Protein AF-S3HHY4-F1 (afdb_monomer)

Radius of gyration: 42.7 Å; Cα contacts (8 Å, |Δi|>4): 134; chains: 1; bounding box: 72×45×124 Å

Mean predicted aligned error: 8.14 Å

Structure (mmCIF, N/CA/C/O backbone):
data_AF-S3HHY4-F1
#
_entry.id   AF-S3HHY4-F1
#
loop_
_atom_site.group_PDB
_atom_site.id
_atom_site.type_symbol
_atom_site.label_atom_id
_atom_site.label_alt_id
_atom_site.label_comp_id
_atom_site.label_asym_id
_atom_site.label_entity_id
_atom_site.label_seq_id
_atom_site.pdbx_PDB_ins_code
_atom_site.Cartn_x
_atom_site.Cartn_y
_atom_site.Cartn_z
_atom_site.occupancy
_atom_site.B_iso_or_equiv
_atom_site.auth_seq_id
_atom_site.auth_comp_id
_atom_site.auth_asym_id
_atom_site.auth_atom_id
_atom_site.pdbx_PDB_model_num
ATOM 1 N N . MET A 1 1 ? -16.065 -21.621 34.519 1.00 50.91 1 MET A N 1
ATOM 2 C CA . MET A 1 1 ? -15.226 -20.403 34.478 1.00 50.91 1 MET A CA 1
ATOM 3 C C . MET A 1 1 ? -16.173 -19.255 34.179 1.00 50.91 1 MET A C 1
ATOM 5 O O . MET A 1 1 ? -16.963 -19.416 33.259 1.00 50.91 1 MET A O 1
ATOM 9 N N . GLY A 1 2 ? -16.207 -18.196 34.991 1.00 69.38 2 GLY A N 1
ATOM 10 C CA . GLY A 1 2 ? -17.157 -17.100 34.763 1.00 69.38 2 GLY A CA 1
ATOM 11 C C . GLY A 1 2 ? -16.796 -16.298 33.509 1.00 69.38 2 GLY A C 1
ATOM 12 O O . GLY A 1 2 ? -15.622 -16.236 33.150 1.00 69.38 2 GLY A O 1
ATOM 13 N N . ILE A 1 3 ? -17.777 -15.653 32.873 1.00 69.00 3 ILE A N 1
ATOM 14 C CA . ILE A 1 3 ? -17.578 -14.746 31.721 1.00 69.00 3 ILE A CA 1
ATOM 15 C C . ILE A 1 3 ? -16.474 -13.708 32.012 1.00 69.00 3 ILE A C 1
ATOM 17 O O . ILE A 1 3 ? -15.578 -13.484 31.202 1.00 69.00 3 ILE A O 1
ATOM 21 N N . LEU A 1 4 ? -16.438 -13.171 33.237 1.00 72.31 4 LEU A N 1
ATOM 22 C CA . LEU A 1 4 ? -15.399 -12.236 33.686 1.00 72.31 4 LEU A CA 1
ATOM 23 C C . LEU A 1 4 ? -13.980 -12.834 33.732 1.00 72.31 4 LEU A C 1
ATOM 25 O O . LEU A 1 4 ? -13.007 -12.091 33.598 1.00 72.31 4 LEU A O 1
ATOM 29 N N . ASP A 1 5 ? -13.827 -14.149 33.906 1.00 77.88 5 ASP A N 1
ATOM 30 C CA . ASP A 1 5 ? -12.511 -14.799 33.879 1.00 77.88 5 ASP A CA 1
ATOM 31 C C . ASP A 1 5 ? -12.000 -14.989 32.448 1.00 77.88 5 ASP A C 1
ATOM 33 O O . ASP A 1 5 ? -10.805 -14.814 32.205 1.00 77.88 5 ASP A O 1
ATOM 37 N N . GLN A 1 6 ? -12.890 -15.273 31.490 1.00 73.00 6 GLN A N 1
ATOM 38 C CA . GLN A 1 6 ? -12.542 -15.304 30.064 1.00 73.00 6 GLN A CA 1
ATOM 39 C C . GLN A 1 6 ? -12.118 -13.917 29.570 1.00 73.00 6 GLN A C 1
ATOM 41 O O . GLN A 1 6 ? -11.063 -13.781 28.953 1.00 73.00 6 GLN A O 1
ATOM 46 N N . ILE A 1 7 ? -12.861 -12.877 29.949 1.00 77.12 7 ILE A N 1
ATOM 47 C CA . ILE A 1 7 ? -12.535 -11.484 29.621 1.00 77.12 7 ILE A CA 1
ATOM 48 C C . ILE A 1 7 ? -11.186 -11.067 30.223 1.00 77.12 7 ILE A C 1
ATOM 50 O O . ILE A 1 7 ? -10.331 -10.511 29.53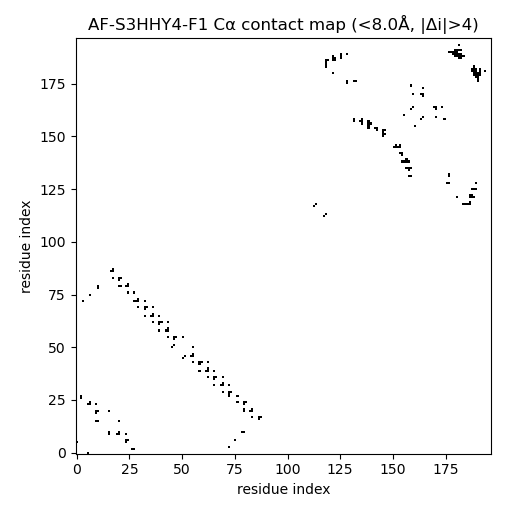5 1.00 77.12 7 ILE A O 1
ATOM 54 N N . ARG A 1 8 ? -10.931 -11.389 31.500 1.00 81.06 8 ARG A N 1
ATOM 55 C CA . ARG A 1 8 ? -9.619 -11.136 32.123 1.00 81.06 8 ARG A CA 1
ATOM 56 C C . ARG A 1 8 ? -8.490 -11.877 31.424 1.00 81.06 8 ARG A C 1
ATOM 58 O O . ARG A 1 8 ? -7.390 -11.338 31.336 1.00 81.06 8 ARG A O 1
ATOM 65 N N . LYS A 1 9 ? -8.729 -13.111 30.976 1.00 81.88 9 LYS A N 1
ATOM 66 C CA . LYS A 1 9 ? -7.731 -13.897 30.248 1.00 81.88 9 LYS A CA 1
ATOM 67 C C . LYS A 1 9 ? -7.385 -13.229 28.915 1.00 81.88 9 LYS A C 1
ATOM 69 O O . LYS A 1 9 ? -6.201 -13.072 28.634 1.00 81.88 9 LYS A O 1
ATOM 74 N N . ALA A 1 10 ? -8.390 -12.781 28.161 1.00 78.31 10 ALA A N 1
ATOM 75 C CA . ALA A 1 10 ? -8.193 -12.055 26.907 1.00 78.31 10 ALA A CA 1
ATOM 76 C C . ALA A 1 10 ? -7.407 -10.749 27.124 1.00 78.31 10 ALA A C 1
ATOM 78 O O . ALA A 1 10 ? -6.413 -10.509 26.448 1.00 78.31 10 ALA A O 1
ATOM 79 N N . LEU A 1 11 ? -7.768 -9.962 28.143 1.00 82.50 11 LEU A N 1
ATOM 80 C CA . LEU A 1 11 ? -7.085 -8.703 28.473 1.00 82.50 11 LEU A CA 1
ATOM 81 C C . LEU A 1 11 ? -5.636 -8.878 28.958 1.00 82.50 11 LEU A C 1
ATOM 83 O O . LEU A 1 11 ? -4.798 -8.001 28.753 1.00 82.50 11 LEU A O 1
ATOM 87 N N . ARG A 1 12 ? -5.328 -9.993 29.628 1.00 86.44 12 ARG A N 1
ATOM 88 C CA . ARG A 1 12 ? -3.979 -10.278 30.147 1.00 86.44 12 ARG A CA 1
ATOM 89 C C . ARG A 1 12 ? -3.049 -10.892 29.108 1.00 86.44 12 ARG A C 1
ATOM 91 O O . ARG A 1 12 ? -1.838 -10.849 29.307 1.00 86.44 12 ARG A O 1
ATOM 98 N N . SER A 1 13 ? -3.587 -11.472 28.040 1.00 86.88 13 SER A N 1
ATOM 99 C CA . SER A 1 13 ? -2.773 -12.064 26.983 1.00 86.88 13 SER A CA 1
ATOM 100 C C . SER A 1 13 ? -2.189 -10.971 26.091 1.00 86.88 13 SER A C 1
ATOM 102 O O . SER A 1 13 ? -2.921 -10.222 25.443 1.00 86.88 13 SER A O 1
ATOM 104 N N . ALA A 1 14 ? -0.859 -10.872 26.054 1.00 80.44 14 ALA A N 1
ATOM 105 C CA . ALA A 1 14 ? -0.155 -10.001 25.112 1.00 80.44 14 ALA A CA 1
ATOM 106 C C . ALA A 1 14 ? -0.427 -10.412 23.655 1.00 80.44 14 ALA A C 1
ATOM 108 O O . ALA A 1 14 ? -0.584 -9.545 22.803 1.00 80.44 14 ALA A O 1
ATOM 109 N N . ASP A 1 15 ? -0.599 -11.715 23.423 1.00 84.62 15 ASP A N 1
ATOM 110 C CA . ASP A 1 15 ? -0.727 -12.322 22.095 1.00 84.62 15 ASP A CA 1
ATOM 111 C C . ASP A 1 15 ? -2.184 -12.625 21.704 1.00 84.62 15 ASP A C 1
ATOM 113 O O . ASP A 1 15 ? -2.436 -13.469 20.846 1.00 84.62 15 ASP A O 1
ATOM 117 N N . ALA A 1 16 ? -3.172 -12.006 22.365 1.00 88.25 16 ALA A N 1
ATOM 118 C CA . ALA A 1 16 ? -4.570 -12.186 21.968 1.00 88.25 16 ALA A CA 1
ATOM 119 C C . ALA A 1 16 ? -4.784 -11.679 20.535 1.00 88.25 16 ALA A C 1
ATOM 121 O O . ALA A 1 16 ? -4.472 -10.527 20.222 1.00 88.25 16 ALA A O 1
ATOM 122 N N . SER A 1 17 ? -5.349 -12.525 19.674 1.00 90.00 17 SER A N 1
ATOM 123 C CA . SER A 1 17 ? -5.697 -12.116 18.318 1.00 90.00 17 SER A CA 1
ATOM 124 C C . SER A 1 17 ? -6.892 -11.157 18.329 1.00 90.00 17 SER A C 1
ATOM 126 O O . SER A 1 17 ? -7.693 -11.134 19.265 1.00 90.00 17 SER A O 1
ATOM 128 N N . ILE A 1 18 ? -7.073 -10.392 17.245 1.00 92.38 18 ILE A N 1
ATOM 129 C CA . ILE A 1 18 ? -8.274 -9.553 17.064 1.00 92.38 18 ILE A CA 1
ATOM 130 C C . ILE A 1 18 ? -9.554 -10.397 17.167 1.00 92.38 18 ILE A C 1
ATOM 132 O O . ILE A 1 18 ? -10.563 -9.908 17.670 1.00 92.38 18 ILE A O 1
ATOM 136 N N . SER A 1 19 ? -9.517 -11.654 16.710 1.00 91.81 19 SER A N 1
ATOM 137 C CA . SER A 1 19 ? -10.654 -12.573 16.817 1.00 91.81 19 SER A CA 1
ATOM 138 C C . SER A 1 19 ? -10.974 -12.892 18.276 1.00 91.81 19 SER A C 1
ATOM 140 O O . SER A 1 19 ? -12.125 -12.757 18.678 1.00 91.81 19 SER A O 1
ATOM 142 N N . ASP A 1 20 ? -9.959 -13.226 19.079 1.00 91.00 20 ASP A N 1
ATOM 143 C CA . ASP A 1 20 ? -10.135 -13.545 20.503 1.00 91.00 20 ASP A CA 1
ATOM 144 C C . ASP A 1 20 ? -10.687 -12.344 21.286 1.00 91.00 20 ASP A C 1
ATOM 146 O O . ASP A 1 20 ? -11.542 -12.487 22.159 1.00 91.00 20 ASP A O 1
ATOM 150 N N . LEU A 1 21 ? -10.206 -11.136 20.967 1.00 93.50 21 LEU A N 1
ATOM 151 C CA . LEU A 1 21 ? -10.662 -9.902 21.610 1.00 93.50 21 LEU A CA 1
ATOM 152 C C . LEU A 1 21 ? -12.115 -9.566 21.249 1.00 93.50 21 LEU A C 1
ATOM 154 O O . LEU A 1 21 ? -12.855 -9.094 22.110 1.00 93.50 21 LEU A O 1
ATOM 158 N N . ARG A 1 22 ? -12.531 -9.819 20.001 1.00 93.50 22 ARG A N 1
ATOM 159 C CA . ARG A 1 22 ? -13.923 -9.637 19.557 1.00 93.50 22 ARG A CA 1
ATOM 160 C C . ARG A 1 22 ? -14.858 -10.652 20.197 1.00 93.50 22 ARG A C 1
ATOM 162 O O . ARG A 1 22 ? -15.895 -10.259 20.706 1.00 93.50 22 ARG A O 1
ATOM 169 N N . GLU A 1 23 ? -14.457 -11.918 20.261 1.00 92.19 23 GLU A N 1
ATOM 170 C CA . GLU A 1 23 ? -15.243 -12.950 20.942 1.00 92.19 23 GLU A CA 1
ATOM 171 C C . GLU A 1 23 ? -15.437 -12.613 22.431 1.00 92.19 23 GLU A C 1
ATOM 173 O O . GLU A 1 23 ? -16.543 -12.710 22.960 1.00 92.19 23 GLU A O 1
ATOM 178 N N . ALA A 1 24 ? -14.384 -12.135 23.105 1.00 92.38 24 ALA A N 1
ATOM 179 C CA . ALA A 1 24 ? -14.478 -11.684 24.492 1.00 92.38 24 ALA A CA 1
ATOM 180 C C . ALA A 1 24 ? -15.380 -10.447 24.666 1.00 92.38 24 ALA A C 1
ATOM 182 O O . ALA A 1 24 ? -16.030 -10.316 25.703 1.00 92.38 24 ALA A O 1
ATOM 183 N N . LEU A 1 25 ? -15.408 -9.546 23.680 1.00 94.25 25 LEU A N 1
ATOM 184 C CA . LEU A 1 25 ? -16.267 -8.361 23.668 1.00 94.25 25 LEU A CA 1
ATOM 185 C C . LEU A 1 25 ? -17.739 -8.747 23.477 1.00 94.25 25 LEU A C 1
ATOM 187 O O . LEU A 1 25 ? -18.589 -8.280 24.232 1.00 94.25 25 LEU A O 1
ATOM 191 N N . ASP A 1 26 ? -18.017 -9.635 22.523 1.00 93.94 26 ASP A N 1
ATOM 192 C CA . ASP A 1 26 ? -19.361 -10.132 22.211 1.00 93.94 26 ASP A CA 1
ATOM 193 C C . ASP A 1 26 ? -19.959 -10.944 23.374 1.00 93.94 26 ASP A C 1
ATOM 195 O O . ASP A 1 26 ? -21.175 -10.992 23.546 1.00 93.94 26 ASP A O 1
ATOM 199 N N . ALA A 1 27 ? -19.114 -11.537 24.224 1.00 93.31 27 ALA A N 1
ATOM 200 C CA . ALA A 1 27 ? -19.539 -12.225 25.441 1.00 93.31 27 ALA A CA 1
ATOM 201 C C . ALA A 1 27 ? -20.013 -11.282 26.572 1.00 93.31 27 ALA A C 1
ATOM 203 O O . ALA A 1 27 ? -20.569 -11.759 27.567 1.00 93.31 27 ALA A O 1
ATOM 204 N N . ILE A 1 28 ? -19.788 -9.962 26.473 1.00 94.00 28 ILE A N 1
ATOM 205 C CA . ILE A 1 28 ? -20.239 -8.983 27.474 1.00 94.00 28 ILE A CA 1
ATOM 206 C C . ILE A 1 28 ? -21.675 -8.548 27.169 1.00 94.00 28 ILE A C 1
ATOM 208 O O . ILE A 1 28 ? -21.915 -7.596 26.425 1.00 94.00 28 ILE A O 1
ATOM 212 N N . ASP A 1 29 ? -22.634 -9.183 27.837 1.00 95.81 29 ASP A N 1
ATOM 213 C CA . ASP A 1 29 ? -24.036 -8.768 27.799 1.00 95.81 29 ASP A CA 1
ATOM 214 C C . ASP A 1 29 ? -24.321 -7.683 28.856 1.00 95.81 29 ASP A C 1
ATOM 216 O O . ASP A 1 29 ? -24.670 -7.957 30.009 1.00 95.81 29 ASP A O 1
ATOM 220 N N . LEU A 1 30 ? -24.129 -6.418 28.468 1.00 95.25 30 LEU A N 1
ATOM 221 C CA . LEU A 1 30 ? -24.411 -5.275 29.343 1.00 95.25 30 LEU A CA 1
ATOM 222 C C . LEU A 1 30 ? -25.905 -5.120 29.656 1.00 95.25 30 LEU A C 1
ATOM 224 O O . LEU A 1 30 ? -26.238 -4.598 30.722 1.00 95.25 30 LEU A O 1
ATOM 228 N N . GLU A 1 31 ? -26.794 -5.566 28.766 1.00 97.12 31 GLU A N 1
ATOM 229 C CA . GLU A 1 31 ? -28.240 -5.474 28.977 1.00 97.12 31 GLU A CA 1
ATOM 230 C C . GLU A 1 31 ? -28.685 -6.467 30.050 1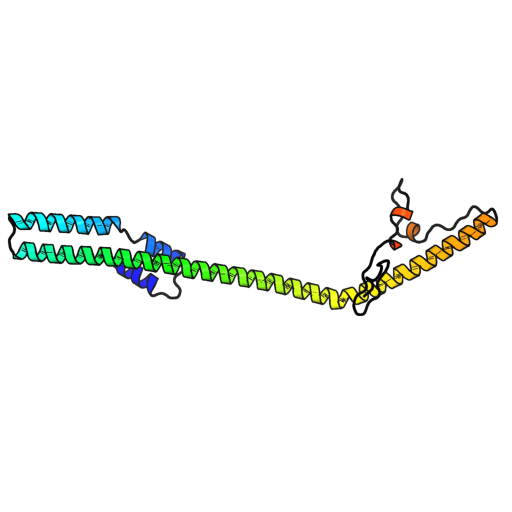.00 97.12 31 GLU A C 1
ATOM 232 O O . GLU A 1 31 ? -29.398 -6.085 30.979 1.00 97.12 31 GLU A O 1
ATOM 237 N N . ALA A 1 32 ? -28.194 -7.708 30.003 1.00 95.62 32 ALA A N 1
ATOM 238 C CA . ALA A 1 32 ? -28.444 -8.696 31.048 1.00 95.62 32 ALA A CA 1
ATOM 239 C C . ALA A 1 32 ? -27.875 -8.260 32.408 1.00 95.62 32 ALA A C 1
ATOM 241 O O . ALA A 1 32 ? -28.545 -8.417 33.433 1.00 95.62 32 ALA A O 1
ATOM 242 N N . LEU A 1 33 ? -26.673 -7.667 32.432 1.00 95.19 33 LEU A N 1
ATOM 243 C CA . LEU A 1 33 ? -26.075 -7.126 33.660 1.00 95.19 33 LEU A CA 1
ATOM 244 C C . LEU A 1 33 ? -26.902 -5.968 34.238 1.00 95.19 33 LEU A C 1
ATOM 246 O O . LEU A 1 33 ? -27.114 -5.907 35.449 1.00 95.19 33 LEU A O 1
ATOM 250 N N . GLN A 1 34 ? -27.411 -5.068 33.392 1.00 98.06 34 GLN A N 1
ATOM 251 C CA . GLN A 1 34 ? -28.300 -3.994 33.836 1.00 98.06 34 GLN A CA 1
ATOM 252 C C . GLN A 1 34 ? -29.654 -4.541 34.317 1.00 98.06 34 GLN A C 1
ATOM 254 O O . GLN A 1 34 ? -30.148 -4.114 35.359 1.00 98.06 34 GLN A O 1
ATOM 259 N N . ALA A 1 35 ? -30.215 -5.543 33.638 1.00 97.75 35 ALA A N 1
ATOM 260 C CA . ALA A 1 35 ? -31.455 -6.192 34.055 1.00 97.75 35 ALA A CA 1
ATOM 261 C C . ALA A 1 35 ? -31.328 -6.888 35.425 1.00 97.75 35 ALA A C 1
ATOM 263 O O . ALA A 1 35 ? -32.291 -6.906 36.199 1.00 97.75 35 ALA A O 1
ATOM 264 N N . GLU A 1 36 ? -30.152 -7.435 35.758 1.00 97.44 36 GLU A N 1
ATOM 265 C CA . GLU A 1 36 ? -29.862 -7.971 37.095 1.00 97.44 36 GLU A CA 1
ATOM 266 C C . GLU A 1 36 ? -29.838 -6.865 38.157 1.00 97.44 36 GLU A C 1
ATOM 268 O O . GLU A 1 36 ? -30.440 -7.025 39.220 1.00 97.44 36 GLU A O 1
ATOM 273 N N . VAL A 1 37 ? -29.221 -5.715 37.859 1.00 98.19 37 VAL A N 1
ATOM 274 C CA . VAL A 1 37 ? -29.265 -4.542 38.749 1.00 98.19 37 VAL A CA 1
ATOM 275 C C . VAL A 1 37 ? -30.715 -4.120 38.999 1.00 98.19 37 VAL A C 1
ATOM 277 O O . VAL A 1 37 ? -31.119 -3.987 40.154 1.00 98.19 37 VAL A O 1
ATOM 280 N N . ASP A 1 38 ? -31.528 -3.991 37.949 1.00 98.31 38 ASP A N 1
ATOM 281 C CA . ASP A 1 38 ? -32.931 -3.573 38.058 1.00 98.31 38 ASP A CA 1
ATOM 282 C C . ASP A 1 38 ? -33.787 -4.594 38.832 1.00 98.31 38 ASP A C 1
ATOM 284 O O . ASP A 1 38 ? -34.707 -4.245 39.581 1.00 98.31 38 ASP A O 1
ATOM 288 N N . ARG A 1 39 ? -33.505 -5.892 38.672 1.00 98.06 39 ARG A N 1
ATOM 289 C CA . ARG A 1 39 ? -34.125 -6.964 39.465 1.00 98.06 39 ARG A CA 1
ATOM 290 C C . ARG A 1 39 ? -3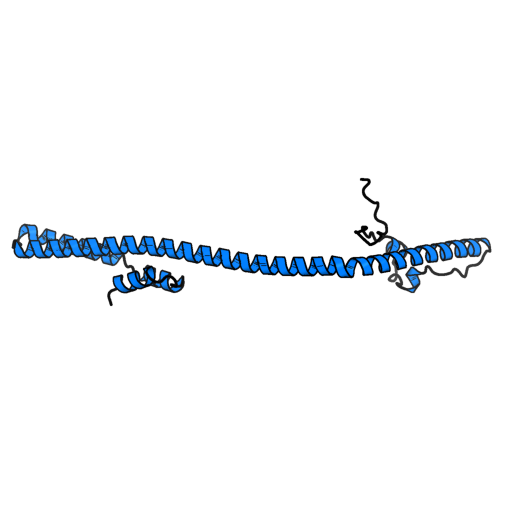3.742 -6.849 40.940 1.00 98.06 39 ARG A C 1
ATOM 292 O O . ARG A 1 39 ? -34.641 -6.833 41.781 1.00 98.06 39 ARG A O 1
ATOM 299 N N . ALA A 1 40 ? -32.455 -6.724 41.259 1.00 97.69 40 ALA A N 1
ATOM 300 C CA . ALA A 1 40 ? -31.980 -6.595 42.635 1.00 97.69 40 ALA A CA 1
ATOM 301 C C . ALA A 1 40 ? -32.539 -5.333 43.321 1.00 97.69 40 ALA A C 1
ATOM 303 O O . ALA A 1 40 ? -32.951 -5.387 44.482 1.00 97.69 40 ALA A O 1
ATOM 304 N N . GLN A 1 41 ? -32.645 -4.219 42.589 1.00 98.12 41 GLN A N 1
ATOM 305 C CA . GLN A 1 41 ? -33.279 -2.988 43.071 1.00 98.12 41 GLN A CA 1
ATOM 306 C C . GLN A 1 41 ? -34.757 -3.191 43.420 1.00 98.12 41 GLN A C 1
ATOM 308 O O . GLN A 1 41 ? -35.192 -2.759 44.488 1.00 98.12 41 GLN A O 1
ATOM 313 N N . ARG A 1 42 ? -35.528 -3.875 42.563 1.00 97.75 42 ARG A N 1
ATOM 314 C CA . ARG A 1 42 ? -36.946 -4.178 42.829 1.00 97.75 42 ARG A CA 1
ATOM 315 C C . ARG A 1 42 ? -37.129 -5.074 44.052 1.00 97.75 42 ARG A C 1
ATOM 317 O O . ARG A 1 42 ? -38.007 -4.804 44.866 1.00 97.75 42 ARG A O 1
ATOM 324 N N . VAL A 1 43 ? -36.285 -6.097 44.210 1.00 96.88 43 VAL A N 1
ATOM 325 C CA . VAL A 1 43 ? -36.309 -6.980 45.391 1.00 96.88 43 VAL A CA 1
ATOM 326 C C . VAL A 1 43 ? -36.046 -6.183 46.669 1.00 96.88 43 VAL A C 1
ATOM 328 O O . VAL A 1 43 ? -36.814 -6.287 47.624 1.00 96.88 43 VAL A O 1
ATOM 331 N N . ARG A 1 44 ? -35.010 -5.333 46.671 1.00 97.44 44 ARG A N 1
ATOM 332 C CA . ARG A 1 44 ? -34.713 -4.439 47.799 1.00 97.44 44 ARG A CA 1
ATOM 333 C C . ARG A 1 44 ? -35.896 -3.519 48.114 1.00 97.44 44 ARG A C 1
ATOM 335 O O . ARG A 1 44 ? -36.262 -3.388 49.276 1.00 97.44 44 ARG A O 1
ATOM 342 N N . ALA A 1 45 ? -36.505 -2.908 47.096 1.00 96.56 45 ALA A N 1
ATOM 343 C CA . ALA A 1 45 ? -37.636 -1.999 47.273 1.00 96.56 45 ALA A CA 1
ATOM 344 C C . ALA A 1 45 ? -38.859 -2.687 47.905 1.00 96.56 45 ALA A C 1
ATOM 346 O O . ALA A 1 45 ? -39.495 -2.100 48.775 1.00 96.56 45 ALA A O 1
ATOM 347 N N . GLY A 1 46 ? -39.158 -3.933 47.522 1.00 95.88 46 GLY A N 1
ATOM 348 C CA . GLY A 1 46 ? -40.245 -4.705 48.133 1.00 95.88 46 GLY A CA 1
ATOM 349 C C . GLY A 1 46 ? -39.998 -5.036 49.609 1.00 95.88 46 GLY A C 1
ATOM 350 O O . GLY A 1 46 ? -40.916 -4.968 50.420 1.00 95.88 46 GLY A O 1
ATOM 351 N N . LEU A 1 47 ? -38.749 -5.336 49.982 1.00 96.94 47 LEU A N 1
ATOM 352 C CA . LEU A 1 47 ? -38.380 -5.677 51.362 1.00 96.94 47 LEU A CA 1
ATOM 353 C C . LEU A 1 47 ? -38.358 -4.476 52.319 1.00 96.94 47 LEU A C 1
ATOM 355 O O . LEU A 1 47 ? -38.396 -4.685 53.526 1.00 96.94 47 LEU A O 1
ATOM 359 N N . LEU A 1 48 ? -38.334 -3.239 51.813 1.00 95.38 48 LEU A N 1
ATOM 360 C CA . LEU A 1 48 ? -38.419 -2.038 52.656 1.00 95.38 48 LEU A CA 1
ATOM 361 C C . LEU A 1 48 ? -39.784 -1.867 53.335 1.00 95.38 48 LEU A C 1
ATOM 363 O O . LEU A 1 48 ? -39.865 -1.159 54.334 1.00 95.38 48 LEU A O 1
ATOM 367 N N . LEU A 1 49 ? -40.844 -2.461 52.781 1.00 93.00 49 LEU A N 1
ATOM 368 C CA . LEU A 1 49 ? -42.203 -2.310 53.302 1.00 93.00 49 LEU A CA 1
ATOM 369 C C . LEU A 1 49 ? -42.536 -3.393 54.334 1.00 93.00 49 LEU A C 1
ATOM 371 O O . LEU A 1 49 ? -42.987 -3.066 55.425 1.00 93.00 49 LEU A O 1
ATOM 375 N N . ASP A 1 50 ? -42.253 -4.659 54.005 1.00 90.56 50 ASP A N 1
ATOM 376 C CA . ASP A 1 50 ? -42.730 -5.819 54.778 1.00 90.56 50 ASP A CA 1
ATOM 377 C C . ASP A 1 50 ? -41.616 -6.831 55.134 1.00 90.56 50 ASP A C 1
ATOM 379 O O . ASP A 1 50 ? -41.886 -7.937 55.609 1.00 90.56 50 ASP A O 1
ATOM 383 N N . GLY A 1 51 ? -40.348 -6.500 54.866 1.00 91.94 51 GLY A N 1
ATOM 384 C CA . GLY A 1 51 ? -39.205 -7.392 55.074 1.00 91.94 51 GLY A CA 1
ATOM 385 C C . GLY A 1 51 ? -38.600 -7.325 56.480 1.00 91.94 51 GLY A C 1
ATOM 386 O O . GLY A 1 51 ? -38.765 -6.359 57.218 1.00 91.94 51 GLY A O 1
ATOM 387 N N . THR A 1 52 ? -37.834 -8.357 56.847 1.00 97.50 52 THR A N 1
ATOM 388 C CA . THR A 1 52 ? -36.972 -8.319 58.040 1.00 97.50 52 THR A CA 1
ATOM 389 C C . THR A 1 52 ? -35.657 -7.603 57.728 1.00 97.50 52 THR A C 1
ATOM 391 O O . THR A 1 52 ? -35.184 -7.660 56.591 1.00 97.50 52 THR A O 1
ATOM 394 N N . GLU A 1 53 ? -35.009 -7.001 58.732 1.00 96.56 53 GLU A N 1
ATOM 395 C CA . GLU A 1 53 ? -33.687 -6.363 58.557 1.00 96.56 53 GLU A CA 1
ATOM 396 C C . GLU A 1 53 ? -32.671 -7.323 57.917 1.00 96.56 53 GLU A C 1
ATOM 398 O O . GLU A 1 53 ? -32.023 -6.991 56.929 1.00 96.56 53 GLU A O 1
ATOM 403 N N . ALA A 1 54 ? -32.634 -8.579 58.374 1.00 96.81 54 ALA A N 1
ATOM 404 C CA . ALA A 1 54 ? -31.748 -9.598 57.814 1.00 96.81 54 ALA A CA 1
ATOM 405 C C . ALA A 1 54 ? -32.030 -9.930 56.332 1.00 96.81 54 ALA A C 1
ATOM 407 O O . ALA A 1 54 ? -31.129 -10.367 55.610 1.00 96.81 54 ALA A O 1
ATOM 408 N N . ALA A 1 55 ? -33.275 -9.785 55.866 1.00 97.00 55 ALA A N 1
ATOM 409 C CA . ALA A 1 55 ? -33.614 -9.955 54.455 1.00 97.00 55 ALA A CA 1
ATOM 410 C C . ALA A 1 55 ? -33.192 -8.730 53.633 1.00 97.00 55 ALA A C 1
ATOM 412 O O . ALA A 1 55 ? -32.682 -8.893 52.521 1.00 97.00 55 ALA A O 1
ATOM 413 N N . LEU A 1 56 ? -33.359 -7.529 54.192 1.00 96.56 56 LEU A N 1
ATOM 414 C CA . LEU A 1 56 ? -32.927 -6.283 53.567 1.00 96.56 56 LEU A CA 1
ATOM 415 C C . LEU A 1 56 ? -31.405 -6.266 53.362 1.00 96.56 56 LEU A C 1
ATOM 417 O O . LEU A 1 56 ? -30.962 -6.049 52.236 1.00 96.56 56 LEU A O 1
ATOM 421 N N . ASP A 1 57 ? -30.618 -6.627 54.379 1.00 97.56 57 ASP A N 1
ATOM 422 C CA . ASP A 1 57 ? -29.151 -6.698 54.291 1.00 97.56 57 ASP A CA 1
ATOM 423 C C . ASP A 1 57 ? -28.677 -7.621 53.157 1.00 97.56 57 ASP A C 1
ATOM 425 O O . ASP A 1 57 ? -27.766 -7.298 52.388 1.00 97.56 57 ASP A O 1
ATOM 429 N N . LYS A 1 58 ? -29.326 -8.783 53.005 1.00 97.38 58 LYS A N 1
ATOM 430 C CA . LYS A 1 58 ? -29.025 -9.722 51.913 1.00 97.38 58 LYS A CA 1
ATOM 431 C C . LYS A 1 58 ? -29.341 -9.124 50.542 1.00 97.38 58 LYS A C 1
ATOM 433 O O . LYS A 1 58 ? -28.567 -9.324 49.605 1.00 97.38 58 LYS A O 1
ATOM 438 N N . ALA A 1 59 ? -30.452 -8.400 50.412 1.00 96.94 59 ALA A N 1
ATOM 439 C CA . ALA A 1 59 ? -30.826 -7.742 49.163 1.00 96.94 59 ALA A CA 1
ATOM 440 C C . ALA A 1 59 ? -29.870 -6.590 48.810 1.00 96.94 59 ALA A C 1
ATOM 442 O O . ALA A 1 59 ? -29.519 -6.421 47.642 1.00 96.94 59 ALA A O 1
ATOM 443 N N . GLU A 1 60 ? -29.389 -5.835 49.799 1.00 97.81 60 GLU A N 1
ATOM 444 C CA . GLU A 1 60 ? -28.388 -4.782 49.593 1.00 97.81 60 GLU A CA 1
ATOM 445 C C . GLU A 1 60 ? -27.026 -5.343 49.176 1.00 97.81 60 GLU A C 1
ATOM 447 O O . GLU A 1 60 ? -26.381 -4.809 48.264 1.00 97.81 60 GLU A O 1
ATOM 452 N N . ALA A 1 61 ? -26.611 -6.465 49.771 1.00 97.94 61 ALA A N 1
ATOM 453 C CA . ALA A 1 61 ? -25.412 -7.179 49.349 1.00 97.94 61 ALA A CA 1
ATOM 454 C C . ALA A 1 61 ? -25.529 -7.669 47.894 1.00 97.94 61 ALA A C 1
ATOM 456 O O . ALA A 1 61 ? -24.608 -7.459 47.101 1.00 97.94 61 ALA A O 1
ATOM 457 N N . ALA A 1 62 ? -26.670 -8.258 47.520 1.00 96.75 62 ALA A N 1
ATOM 458 C CA . ALA A 1 62 ? -26.929 -8.707 46.152 1.00 96.75 62 ALA A CA 1
ATOM 459 C C . ALA A 1 62 ? -26.917 -7.544 45.145 1.00 96.75 62 ALA A C 1
ATOM 461 O O . ALA A 1 62 ? -26.247 -7.631 44.116 1.00 96.75 62 ALA A O 1
ATOM 462 N N . LEU A 1 63 ? -27.573 -6.422 45.465 1.00 97.31 63 LEU A N 1
ATOM 463 C CA . LEU A 1 63 ? -27.554 -5.216 44.634 1.00 97.31 63 LEU A CA 1
ATOM 464 C C . LEU A 1 63 ? -26.131 -4.675 44.443 1.00 97.31 63 LEU A C 1
ATOM 466 O O . LEU A 1 63 ? -25.733 -4.336 43.330 1.00 97.31 63 LEU A O 1
ATOM 470 N N . THR A 1 64 ? -25.344 -4.630 45.518 1.00 97.62 64 THR A N 1
ATOM 471 C CA . THR A 1 64 ? -23.946 -4.182 45.460 1.00 97.62 64 THR A CA 1
ATOM 472 C C . THR A 1 64 ? -23.107 -5.073 44.542 1.00 97.62 64 THR A C 1
ATOM 474 O O . THR A 1 64 ? -22.256 -4.572 43.805 1.00 97.62 64 THR A O 1
ATOM 477 N N . ILE A 1 65 ? -23.331 -6.390 44.567 1.00 95.81 65 ILE A N 1
ATOM 478 C CA . ILE A 1 65 ? -22.659 -7.335 43.666 1.00 95.81 65 ILE A CA 1
ATOM 479 C C . ILE A 1 65 ? -23.072 -7.072 42.214 1.00 95.81 65 ILE A C 1
ATOM 481 O O . ILE A 1 65 ? -22.187 -6.877 41.383 1.00 95.81 65 ILE A O 1
ATOM 485 N N . ALA A 1 66 ? -24.374 -6.974 41.926 1.00 95.50 66 ALA A N 1
ATOM 486 C CA . ALA A 1 66 ? -24.884 -6.729 40.575 1.00 95.50 66 ALA A CA 1
ATOM 487 C C . ALA A 1 66 ? -24.339 -5.418 39.975 1.00 95.50 66 ALA A C 1
ATOM 489 O O . ALA A 1 66 ? -23.871 -5.397 38.837 1.00 95.50 66 ALA A O 1
ATOM 490 N N . ILE A 1 67 ? -24.306 -4.335 40.765 1.00 96.50 67 ILE A N 1
ATOM 491 C CA . ILE A 1 67 ? -23.717 -3.048 40.356 1.00 96.50 67 ILE A CA 1
ATOM 492 C C . ILE A 1 67 ? -22.238 -3.220 39.999 1.00 96.50 67 ILE A C 1
ATOM 494 O O . ILE A 1 67 ? -21.804 -2.792 38.932 1.00 96.50 67 ILE A O 1
ATOM 498 N N . ARG A 1 68 ? -21.461 -3.891 40.860 1.00 95.81 68 ARG A N 1
ATOM 499 C CA . ARG A 1 68 ? -20.031 -4.131 40.612 1.00 95.81 68 ARG A CA 1
ATOM 500 C C . ARG A 1 68 ? -19.795 -4.984 39.371 1.00 95.81 68 ARG A C 1
ATOM 502 O O . ARG A 1 68 ? -18.798 -4.774 38.687 1.00 95.81 68 ARG A O 1
ATOM 509 N N . GLU A 1 69 ? -20.645 -5.967 39.098 1.00 93.81 69 GLU A N 1
ATOM 510 C CA . GLU A 1 69 ? -20.530 -6.810 37.904 1.00 93.81 69 GLU A CA 1
ATOM 511 C C . GLU A 1 69 ? -20.840 -6.034 36.627 1.00 93.81 69 GLU A C 1
ATOM 513 O O . GLU A 1 69 ? -20.043 -6.097 35.690 1.00 93.81 69 GLU A O 1
ATOM 518 N N . ARG A 1 70 ? -21.904 -5.222 36.620 1.00 95.38 70 ARG A N 1
ATOM 519 C CA . ARG A 1 70 ? -22.189 -4.286 35.526 1.00 95.38 70 ARG A CA 1
ATOM 520 C C . ARG A 1 70 ? -21.021 -3.329 35.293 1.00 95.38 70 ARG A C 1
ATOM 522 O O . ARG A 1 70 ? -20.556 -3.202 34.165 1.00 95.38 70 ARG A O 1
ATOM 529 N N . ASP A 1 71 ? -20.510 -2.694 36.346 1.00 96.00 71 ASP A N 1
ATOM 530 C CA . ASP A 1 71 ? -19.417 -1.720 36.231 1.00 96.00 71 ASP A CA 1
ATOM 531 C C . ASP A 1 71 ? -18.130 -2.376 35.709 1.00 96.00 71 ASP A C 1
ATOM 533 O O . ASP A 1 71 ? -17.427 -1.807 34.874 1.00 96.00 71 ASP A O 1
ATOM 537 N N . ARG A 1 72 ? -17.842 -3.615 36.136 1.00 93.56 72 ARG A N 1
ATOM 538 C CA . ARG A 1 72 ? -16.749 -4.424 35.573 1.00 93.56 72 ARG A CA 1
ATOM 539 C C . ARG A 1 72 ? -16.977 -4.747 34.099 1.00 93.56 72 ARG A C 1
ATOM 541 O O . ARG A 1 72 ? -16.016 -4.691 33.342 1.00 93.56 72 ARG A O 1
ATOM 548 N N . GLY A 1 73 ? -18.206 -5.075 33.701 1.00 93.19 73 GLY A N 1
ATOM 549 C CA . GLY A 1 73 ? -18.572 -5.307 32.303 1.00 93.19 73 GLY A CA 1
ATOM 550 C C . GLY A 1 73 ? -18.332 -4.069 31.438 1.00 93.19 73 GLY A C 1
ATOM 551 O O . GLY A 1 73 ? -17.680 -4.166 30.402 1.00 93.19 73 GLY A O 1
ATOM 552 N N . ILE A 1 74 ? -18.768 -2.893 31.902 1.00 95.25 74 ILE A N 1
ATOM 553 C CA . ILE A 1 74 ? -18.546 -1.607 31.219 1.00 95.25 74 ILE A CA 1
ATOM 554 C C . ILE A 1 74 ? -17.048 -1.323 31.071 1.00 95.25 74 ILE A C 1
ATOM 556 O O . ILE A 1 74 ? -16.578 -1.030 29.972 1.00 95.25 74 ILE A O 1
ATOM 560 N N . ALA A 1 75 ? -16.288 -1.440 32.163 1.00 93.75 75 ALA A N 1
ATOM 561 C CA . ALA A 1 75 ? -14.848 -1.202 32.141 1.00 93.75 75 ALA A CA 1
ATOM 562 C C . ALA A 1 75 ? -14.119 -2.179 31.206 1.00 93.75 75 ALA A C 1
ATOM 564 O O . ALA A 1 75 ? -13.221 -1.782 30.466 1.00 93.75 75 ALA A O 1
ATOM 565 N N . ALA A 1 76 ? -14.520 -3.451 31.211 1.00 92.31 76 ALA A N 1
ATOM 566 C CA . ALA A 1 76 ? -13.915 -4.452 30.351 1.00 92.31 76 ALA A CA 1
ATOM 567 C C . ALA A 1 76 ? -14.241 -4.241 28.869 1.00 92.31 76 ALA A C 1
ATOM 569 O O . ALA A 1 76 ? -13.352 -4.405 28.038 1.00 92.31 76 ALA A O 1
ATOM 570 N N . LYS A 1 77 ? -15.473 -3.832 28.543 1.00 95.00 77 LYS A N 1
ATOM 571 C CA . LYS A 1 77 ? -15.869 -3.459 27.182 1.00 95.00 77 LYS A CA 1
ATOM 572 C C . LYS A 1 77 ? -14.977 -2.343 26.635 1.00 95.00 77 LYS A C 1
ATOM 574 O O . LYS A 1 77 ? -14.389 -2.507 25.572 1.00 95.00 77 LYS A O 1
ATOM 579 N N . ALA A 1 78 ? -14.827 -1.256 27.393 1.00 95.56 78 ALA A N 1
ATOM 580 C CA . ALA A 1 78 ? -14.009 -0.117 26.981 1.00 95.56 78 ALA A CA 1
ATOM 581 C C . ALA A 1 78 ? -12.536 -0.507 26.744 1.00 95.56 78 ALA A C 1
ATOM 583 O O . ALA A 1 78 ? -11.926 -0.082 25.764 1.00 95.56 78 ALA A O 1
ATOM 584 N N . GLU A 1 79 ? -11.966 -1.346 27.614 1.00 94.38 79 GLU A N 1
ATOM 585 C CA . GLU A 1 79 ? -10.580 -1.801 27.459 1.00 94.38 79 GLU A CA 1
ATOM 586 C C . GLU A 1 79 ? -10.407 -2.760 26.267 1.00 94.38 79 GLU A C 1
ATOM 588 O O . GLU A 1 79 ? -9.421 -2.658 25.536 1.00 94.38 79 GLU A O 1
ATOM 593 N N . LEU A 1 80 ? -11.363 -3.666 26.026 1.00 94.31 80 LEU A N 1
ATOM 594 C CA . LEU A 1 80 ? -11.336 -4.557 24.861 1.00 94.31 80 LEU A CA 1
ATOM 595 C C . LEU A 1 80 ? -11.436 -3.773 23.548 1.00 94.31 80 LEU A C 1
ATOM 597 O O . LEU A 1 80 ? -10.655 -4.030 22.634 1.00 94.31 80 LEU A O 1
ATOM 601 N N . GLU A 1 81 ? -12.336 -2.791 23.457 1.00 95.81 81 GLU A N 1
ATOM 602 C CA . GLU A 1 81 ? -12.468 -1.919 22.280 1.00 95.81 81 GLU A CA 1
ATOM 603 C C . GLU A 1 81 ? -11.168 -1.161 21.990 1.00 95.81 81 GLU A C 1
ATOM 605 O O . GLU A 1 81 ? -10.690 -1.147 20.851 1.00 95.81 81 GLU A O 1
ATOM 610 N N . LYS A 1 82 ? -10.547 -0.592 23.031 1.00 95.06 82 LYS A N 1
ATOM 611 C CA . LYS A 1 82 ? -9.244 0.069 22.924 1.00 95.06 82 LYS A CA 1
ATOM 612 C C . LYS A 1 82 ? -8.174 -0.890 22.394 1.00 95.06 82 LYS A C 1
ATOM 614 O O . LYS A 1 82 ? -7.461 -0.555 21.450 1.00 95.06 82 LYS A O 1
ATOM 619 N N . ARG A 1 83 ? -8.086 -2.096 22.955 1.00 93.69 83 ARG A N 1
ATOM 620 C CA . ARG A 1 83 ? -7.075 -3.082 22.559 1.00 93.69 83 ARG A CA 1
ATOM 621 C C . ARG A 1 83 ? -7.284 -3.609 21.141 1.00 93.69 83 ARG A C 1
ATOM 623 O O . ARG A 1 83 ? -6.314 -3.804 20.416 1.00 93.69 83 ARG A O 1
ATOM 630 N N . ILE A 1 84 ? -8.534 -3.786 20.711 1.00 95.00 84 ILE A N 1
ATOM 631 C CA . ILE A 1 84 ? -8.862 -4.125 19.319 1.00 95.00 84 ILE A CA 1
ATOM 632 C C . ILE A 1 84 ? -8.332 -3.044 18.372 1.00 95.00 84 ILE A C 1
ATOM 634 O O . ILE A 1 84 ? -7.735 -3.380 17.349 1.00 95.00 84 ILE A O 1
ATOM 638 N N . ALA A 1 85 ? -8.518 -1.763 18.707 1.00 94.50 85 ALA A N 1
ATOM 639 C CA . ALA A 1 85 ? -8.016 -0.660 17.893 1.00 94.50 85 ALA A CA 1
ATOM 640 C C . ALA A 1 85 ? -6.479 -0.652 17.814 1.00 94.50 85 ALA A C 1
ATOM 642 O O . ALA A 1 85 ? -5.928 -0.509 16.723 1.00 94.50 85 ALA A O 1
ATOM 643 N N . GLU A 1 86 ? -5.790 -0.874 18.937 1.00 93.62 86 GLU A N 1
ATOM 644 C CA . GLU A 1 86 ? -4.322 -0.949 18.994 1.00 93.62 86 GLU A CA 1
ATOM 645 C C . GLU A 1 86 ? -3.767 -2.097 18.135 1.00 93.62 86 GLU A C 1
ATOM 647 O O . GLU A 1 86 ? -2.874 -1.880 17.314 1.00 93.62 86 GLU A O 1
ATOM 652 N N . VAL A 1 87 ? -4.323 -3.308 18.264 1.00 92.69 87 VAL A N 1
ATOM 653 C CA . VAL A 1 87 ? -3.874 -4.474 17.482 1.00 92.69 87 VAL A CA 1
ATOM 654 C C . VAL A 1 87 ? -4.184 -4.289 15.993 1.00 92.69 87 VAL A C 1
ATOM 656 O O . VAL A 1 87 ? -3.349 -4.605 15.146 1.00 92.69 87 VAL A O 1
ATOM 659 N N . ALA A 1 88 ? -5.349 -3.729 15.648 1.00 92.75 88 ALA A N 1
ATOM 660 C CA . ALA A 1 88 ? -5.701 -3.437 14.259 1.00 92.75 88 ALA A CA 1
ATOM 661 C C . ALA A 1 88 ? -4.760 -2.398 13.630 1.00 92.75 88 ALA A C 1
ATOM 663 O O . ALA A 1 88 ? -4.327 -2.567 12.488 1.00 92.75 88 ALA A O 1
ATOM 664 N N . GLN A 1 89 ? -4.409 -1.348 14.375 1.00 95.00 89 GLN A N 1
ATOM 665 C CA . GLN A 1 89 ? -3.457 -0.341 13.918 1.00 95.00 89 GLN A CA 1
ATOM 666 C C . GLN A 1 89 ? -2.059 -0.940 13.725 1.00 95.00 89 GLN A C 1
ATOM 668 O O . GLN A 1 89 ? -1.435 -0.690 12.694 1.00 95.00 89 GLN A O 1
ATOM 673 N N . ALA A 1 90 ? -1.579 -1.746 14.675 1.00 92.62 90 ALA A N 1
ATOM 674 C CA . ALA A 1 90 ? -0.282 -2.408 14.573 1.00 92.62 90 ALA A CA 1
ATOM 675 C C . ALA A 1 90 ? -0.207 -3.317 13.335 1.00 92.62 90 ALA A C 1
ATOM 677 O O . ALA A 1 90 ? 0.736 -3.204 12.552 1.00 92.62 90 ALA A O 1
ATOM 678 N N . ALA A 1 91 ? -1.242 -4.130 13.097 1.00 91.56 91 ALA A N 1
ATOM 679 C CA . ALA A 1 91 ? -1.327 -4.994 11.921 1.00 91.56 91 ALA A CA 1
ATOM 680 C C . ALA A 1 91 ? -1.334 -4.197 10.602 1.00 91.56 91 ALA A C 1
ATOM 682 O O . ALA A 1 91 ? -0.675 -4.584 9.636 1.00 91.56 91 ALA A O 1
ATOM 683 N N . ALA A 1 92 ? -2.034 -3.058 10.552 1.00 93.62 92 ALA A N 1
ATOM 684 C CA . ALA A 1 92 ? -2.041 -2.189 9.375 1.00 93.62 92 ALA A CA 1
ATOM 685 C C . ALA A 1 92 ? -0.662 -1.557 9.109 1.00 93.62 92 ALA A C 1
ATOM 687 O O . ALA A 1 92 ? -0.213 -1.507 7.963 1.00 93.62 92 ALA A O 1
ATOM 688 N N . VAL A 1 93 ? 0.030 -1.103 10.160 1.00 95.31 93 VAL A N 1
ATOM 689 C CA . VAL A 1 93 ? 1.388 -0.545 10.056 1.00 95.31 93 VAL A CA 1
ATOM 690 C C . VAL A 1 93 ? 2.386 -1.606 9.593 1.00 95.31 93 VAL A C 1
ATOM 692 O O . VAL A 1 93 ? 3.221 -1.325 8.730 1.00 95.31 93 VAL A O 1
ATOM 695 N N . GLU A 1 94 ? 2.296 -2.823 10.125 1.00 95.31 94 GLU A N 1
ATOM 696 C CA . GLU A 1 94 ? 3.146 -3.942 9.719 1.00 95.31 94 GLU A CA 1
ATOM 697 C C . GLU A 1 94 ? 2.922 -4.308 8.245 1.00 95.31 94 GLU A C 1
ATOM 699 O O . GLU A 1 94 ? 3.888 -4.407 7.485 1.00 95.31 94 GLU A O 1
ATOM 704 N N . ALA A 1 95 ? 1.661 -4.406 7.807 1.00 95.31 95 ALA A N 1
ATOM 705 C CA . ALA A 1 95 ? 1.317 -4.683 6.413 1.00 95.31 95 ALA A CA 1
ATOM 706 C C . ALA A 1 95 ? 1.862 -3.612 5.451 1.00 95.31 95 ALA A C 1
ATOM 708 O O . ALA A 1 95 ? 2.508 -3.949 4.456 1.00 95.31 95 ALA A O 1
ATOM 709 N N . LEU A 1 96 ? 1.678 -2.326 5.774 1.00 95.62 96 LEU A N 1
ATOM 710 C CA . LEU A 1 96 ? 2.217 -1.217 4.977 1.00 95.62 96 LEU A CA 1
ATOM 711 C C . LEU A 1 96 ? 3.749 -1.215 4.950 1.00 95.62 96 LEU A C 1
ATOM 713 O O . LEU A 1 96 ? 4.356 -0.919 3.921 1.00 95.62 96 LEU A O 1
ATOM 717 N N . THR A 1 97 ? 4.390 -1.568 6.064 1.00 97.50 97 THR A N 1
ATOM 718 C CA . THR A 1 97 ? 5.852 -1.678 6.140 1.00 97.50 97 THR A CA 1
ATOM 719 C C . THR A 1 97 ? 6.360 -2.809 5.247 1.00 97.50 97 THR A C 1
ATOM 721 O O . THR A 1 97 ? 7.330 -2.621 4.510 1.00 97.50 97 THR A O 1
ATOM 724 N N . ALA A 1 98 ? 5.692 -3.964 5.257 1.00 96.94 98 ALA A N 1
ATOM 725 C CA . ALA A 1 98 ? 6.029 -5.093 4.396 1.00 96.94 98 ALA A CA 1
ATOM 726 C C . ALA A 1 98 ? 5.858 -4.751 2.905 1.00 96.94 98 ALA A C 1
ATOM 728 O O . ALA A 1 98 ? 6.749 -5.036 2.100 1.00 96.94 98 ALA A O 1
ATOM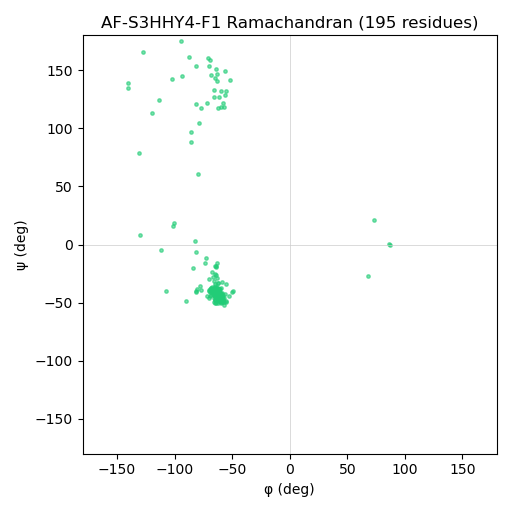 729 N N . GLU A 1 99 ? 4.756 -4.091 2.539 1.00 97.00 99 GLU A N 1
ATOM 730 C CA . GLU A 1 99 ? 4.512 -3.630 1.170 1.00 97.00 99 GLU A CA 1
ATOM 731 C C . GLU A 1 99 ? 5.571 -2.619 0.718 1.00 97.00 99 GLU A C 1
ATOM 733 O O . GLU A 1 99 ? 6.181 -2.795 -0.341 1.00 97.00 99 GLU A O 1
ATOM 738 N N . ARG A 1 100 ? 5.866 -1.613 1.552 1.00 97.75 100 ARG A N 1
ATOM 739 C CA . ARG A 1 100 ? 6.925 -0.636 1.280 1.00 97.75 100 ARG A CA 1
ATOM 740 C C . ARG A 1 100 ? 8.263 -1.329 1.038 1.00 97.75 100 ARG A C 1
ATOM 742 O O . ARG A 1 100 ? 8.914 -1.039 0.038 1.00 97.75 100 ARG A O 1
ATOM 749 N N . ASN A 1 101 ? 8.668 -2.245 1.917 1.00 97.75 101 ASN A N 1
ATOM 750 C CA . ASN A 1 101 ? 9.952 -2.938 1.801 1.00 97.75 101 ASN A CA 1
ATOM 751 C C . ASN A 1 101 ? 10.047 -3.754 0.504 1.00 97.75 101 ASN A C 1
ATOM 753 O O . ASN A 1 101 ? 11.098 -3.775 -0.136 1.00 97.75 101 ASN A O 1
ATOM 757 N N . 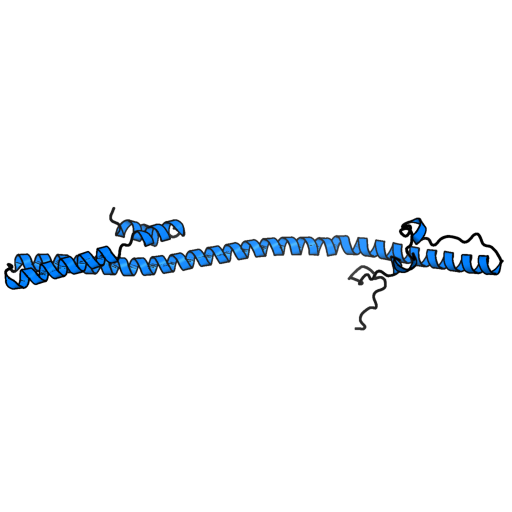LYS A 1 102 ? 8.945 -4.386 0.079 1.00 97.31 102 LYS A N 1
ATOM 758 C CA . LYS A 1 102 ? 8.873 -5.095 -1.204 1.00 97.31 102 LYS A CA 1
ATOM 759 C C . LYS A 1 102 ? 9.074 -4.143 -2.386 1.00 97.31 102 LYS A C 1
ATOM 761 O O . LYS A 1 102 ? 9.883 -4.431 -3.266 1.00 97.31 102 LYS A O 1
ATOM 766 N N . VAL A 1 103 ? 8.360 -3.015 -2.403 1.00 97.88 103 VAL A N 1
ATOM 767 C CA . VAL A 1 103 ? 8.462 -2.011 -3.476 1.00 97.88 103 VAL A CA 1
ATOM 768 C C . VAL A 1 103 ? 9.855 -1.381 -3.515 1.00 97.88 103 VAL A C 1
ATOM 770 O O . VAL A 1 103 ? 10.430 -1.224 -4.588 1.00 97.88 103 VAL A O 1
ATOM 773 N N . GLU A 1 104 ? 10.431 -1.065 -2.357 1.00 98.12 104 GLU A N 1
ATOM 774 C CA . GLU A 1 104 ? 11.780 -0.507 -2.246 1.00 98.12 104 GLU A CA 1
ATOM 775 C C . GLU A 1 104 ? 12.848 -1.506 -2.721 1.00 98.12 104 GLU A C 1
ATOM 777 O O . GLU A 1 104 ? 13.800 -1.121 -3.402 1.00 98.12 104 GLU A O 1
ATOM 782 N N . GLY A 1 105 ? 12.665 -2.801 -2.445 1.00 98.06 105 GLY A N 1
ATOM 783 C CA . GLY A 1 105 ? 13.508 -3.871 -2.981 1.00 98.06 105 GLY A CA 1
ATOM 784 C C . GLY A 1 105 ? 13.508 -3.918 -4.512 1.00 98.06 105 GLY A C 1
ATOM 785 O O . GLY A 1 105 ? 14.577 -3.903 -5.123 1.00 98.06 105 GLY A O 1
ATOM 786 N N . GLU A 1 106 ? 12.324 -3.905 -5.130 1.00 98.19 106 GLU A N 1
ATOM 787 C CA . GLU A 1 106 ? 12.177 -3.898 -6.593 1.00 98.19 106 GLU A CA 1
ATOM 788 C C . GLU A 1 106 ? 12.761 -2.622 -7.216 1.00 98.19 106 GLU A C 1
ATOM 790 O O . GLU A 1 106 ? 13.535 -2.681 -8.172 1.00 98.19 106 GLU A O 1
ATOM 795 N N . ALA A 1 107 ? 12.466 -1.457 -6.633 1.00 98.19 107 ALA A N 1
ATOM 796 C CA . ALA A 1 107 ? 13.001 -0.181 -7.097 1.00 98.19 107 ALA A CA 1
ATOM 797 C C . ALA A 1 107 ? 14.539 -0.164 -7.065 1.00 98.19 107 ALA A C 1
ATOM 799 O O . ALA A 1 107 ? 15.179 0.287 -8.017 1.00 98.19 107 ALA A O 1
ATOM 800 N N . ASN A 1 108 ? 15.145 -0.702 -6.003 1.00 98.44 108 ASN A N 1
ATOM 801 C CA . ASN A 1 108 ? 16.597 -0.826 -5.888 1.00 98.44 108 ASN A CA 1
ATOM 802 C C . ASN A 1 108 ? 17.181 -1.818 -6.902 1.00 98.44 108 ASN A C 1
ATOM 804 O O . ASN A 1 108 ? 18.254 -1.562 -7.457 1.00 98.44 108 ASN A O 1
ATOM 808 N N . ALA A 1 109 ? 16.491 -2.930 -7.172 1.00 97.69 109 ALA A N 1
ATOM 809 C CA . ALA A 1 109 ? 16.900 -3.889 -8.195 1.00 97.69 109 ALA A CA 1
ATOM 810 C C . ALA A 1 109 ? 16.913 -3.239 -9.587 1.00 97.69 109 ALA A C 1
ATOM 812 O O . ALA A 1 109 ? 17.947 -3.251 -10.259 1.00 97.69 109 ALA A O 1
ATOM 813 N N . VAL A 1 110 ? 15.826 -2.564 -9.968 1.00 97.81 110 VAL A N 1
ATOM 814 C CA . VAL A 1 110 ? 15.728 -1.835 -11.242 1.00 97.81 110 VAL A CA 1
ATOM 815 C C . VAL A 1 110 ? 16.781 -0.730 -11.328 1.00 97.81 110 VAL A C 1
ATOM 817 O O . VAL A 1 110 ? 17.472 -0.611 -12.337 1.00 97.81 110 VAL A O 1
ATOM 820 N N . ALA A 1 111 ? 16.977 0.054 -10.265 1.00 96.62 111 ALA A N 1
ATOM 821 C CA . ALA A 1 111 ? 18.002 1.095 -10.242 1.00 96.62 111 ALA A CA 1
ATOM 822 C C . ALA A 1 111 ? 19.417 0.528 -10.459 1.00 96.62 111 ALA A C 1
ATOM 824 O O . ALA A 1 111 ? 20.242 1.148 -11.136 1.00 96.62 111 ALA A O 1
ATOM 825 N N . ASN A 1 112 ? 19.708 -0.653 -9.908 1.00 95.62 112 ASN A N 1
ATOM 826 C CA . ASN A 1 112 ? 20.977 -1.340 -10.126 1.00 95.62 112 ASN A CA 1
ATOM 827 C C . ASN A 1 112 ? 21.120 -1.855 -11.560 1.00 95.62 112 ASN A C 1
ATOM 829 O O . ASN A 1 112 ? 22.199 -1.717 -12.139 1.00 95.62 112 ASN A O 1
ATOM 833 N N . ASP A 1 113 ? 20.055 -2.395 -12.144 1.00 94.44 113 ASP A N 1
ATOM 834 C CA . ASP A 1 113 ? 20.045 -2.837 -13.537 1.00 94.44 113 ASP A CA 1
ATOM 835 C C . ASP A 1 113 ? 20.266 -1.672 -14.500 1.00 94.44 113 ASP A C 1
ATOM 837 O O . ASP A 1 113 ? 21.086 -1.779 -15.415 1.00 94.44 113 ASP A O 1
ATOM 841 N N . LEU A 1 114 ? 19.635 -0.523 -14.245 1.00 93.19 114 LEU A N 1
ATOM 842 C CA . LEU A 1 114 ? 19.893 0.697 -15.003 1.00 93.19 114 LEU A CA 1
ATOM 843 C C . LEU A 1 114 ? 21.374 1.090 -14.901 1.00 93.19 114 LEU A C 1
ATOM 845 O O . LEU A 1 114 ? 22.036 1.269 -15.916 1.00 93.19 114 LEU A O 1
ATOM 849 N N . LYS A 1 115 ? 21.954 1.138 -13.698 1.00 90.88 115 LYS A N 1
ATOM 850 C CA . LYS A 1 115 ? 23.375 1.500 -13.530 1.00 90.88 115 LYS A CA 1
ATOM 851 C C . LYS A 1 115 ? 24.331 0.526 -14.224 1.00 90.88 115 LYS A C 1
ATOM 853 O O . LYS A 1 115 ? 25.313 0.960 -14.817 1.00 90.88 115 LYS A O 1
ATOM 858 N N . LYS A 1 116 ? 24.071 -0.780 -14.130 1.00 91.62 116 LYS A N 1
ATOM 859 C CA . LYS A 1 116 ? 24.980 -1.823 -14.631 1.00 91.62 116 LYS A CA 1
ATOM 860 C C . LYS A 1 116 ? 24.844 -2.065 -16.129 1.00 91.62 116 LYS A C 1
ATOM 862 O O . LYS A 1 116 ? 25.846 -2.305 -16.793 1.00 91.62 116 LYS A O 1
ATOM 867 N N . ARG A 1 117 ? 23.615 -2.059 -16.649 1.00 94.69 117 ARG A N 1
ATOM 868 C CA . ARG A 1 117 ? 23.312 -2.519 -18.012 1.00 94.69 117 ARG A CA 1
ATOM 869 C C . ARG A 1 117 ? 22.996 -1.371 -18.953 1.00 94.69 117 ARG A C 1
ATOM 871 O O . ARG A 1 117 ? 23.464 -1.399 -20.088 1.00 94.69 117 ARG A O 1
ATOM 878 N N . LEU A 1 118 ? 22.249 -0.359 -18.498 1.00 93.62 118 LEU A N 1
ATOM 879 C CA . LEU A 1 118 ? 21.811 0.727 -19.381 1.00 93.62 118 LEU A CA 1
ATOM 880 C C . LEU A 1 118 ? 23.000 1.479 -19.970 1.00 93.62 118 LEU A C 1
ATOM 882 O O . LEU A 1 118 ? 22.980 1.769 -21.152 1.00 93.62 118 LEU A O 1
ATOM 886 N N . VAL A 1 119 ? 24.046 1.750 -19.186 1.00 92.44 119 VAL A N 1
ATOM 887 C CA . VAL A 1 119 ? 25.226 2.503 -19.655 1.00 92.44 119 VAL A CA 1
ATOM 888 C C . VAL A 1 119 ? 25.899 1.805 -20.845 1.00 92.44 119 VAL A C 1
ATOM 890 O O . VAL A 1 119 ? 26.182 2.442 -21.863 1.00 92.44 119 VAL A O 1
ATOM 893 N N . GLY A 1 120 ? 26.112 0.489 -20.741 1.00 92.88 120 GLY A N 1
ATOM 894 C CA . GLY A 1 120 ? 26.703 -0.311 -21.816 1.00 92.88 120 GLY A CA 1
ATOM 895 C C . GLY A 1 120 ? 25.803 -0.369 -23.049 1.00 92.88 120 GLY A C 1
ATOM 896 O O . GLY A 1 120 ? 26.249 -0.043 -24.147 1.00 92.88 120 GLY A O 1
ATOM 897 N N . LEU A 1 121 ? 24.519 -0.686 -22.849 1.00 96.25 121 LEU A N 1
ATOM 898 C CA . LEU A 1 121 ? 23.528 -0.753 -23.928 1.00 96.25 121 LEU A CA 1
ATOM 899 C C . LEU A 1 121 ? 23.347 0.596 -24.629 1.00 96.25 121 LEU A C 1
ATOM 901 O O . LEU A 1 121 ? 23.279 0.659 -25.849 1.00 96.25 121 LEU A O 1
ATOM 905 N N . GLN A 1 122 ? 23.305 1.692 -23.878 1.00 95.75 122 GLN A N 1
ATOM 906 C CA . GLN A 1 122 ? 23.172 3.038 -24.421 1.00 95.75 122 GLN A CA 1
ATOM 907 C C . GLN A 1 122 ? 24.389 3.414 -25.261 1.00 95.75 122 GLN A C 1
ATOM 909 O O . GLN A 1 122 ? 24.229 3.939 -26.358 1.00 95.75 122 GLN A O 1
ATOM 914 N N . THR A 1 123 ? 25.597 3.114 -24.783 1.00 95.00 123 THR A N 1
ATOM 915 C CA . THR A 1 123 ? 26.823 3.354 -25.556 1.00 95.00 123 THR A CA 1
ATOM 916 C C . THR A 1 123 ? 26.803 2.579 -26.873 1.00 95.00 123 THR A C 1
ATOM 918 O O . THR A 1 123 ? 27.129 3.135 -27.920 1.00 95.00 123 THR A O 1
ATOM 921 N N . GLU A 1 124 ? 26.366 1.320 -26.836 1.00 97.19 124 GLU A N 1
ATOM 922 C CA . GLU A 1 124 ? 26.237 0.479 -28.025 1.00 97.19 124 GLU A CA 1
ATOM 923 C C . GLU A 1 124 ? 25.184 1.022 -29.003 1.00 97.19 124 GLU A C 1
ATOM 925 O O . GLU A 1 124 ? 25.477 1.200 -30.186 1.00 97.19 124 GLU A O 1
ATOM 930 N N . ILE A 1 125 ? 23.993 1.375 -28.508 1.00 96.56 125 ILE A N 1
ATOM 931 C CA . ILE A 1 125 ? 22.908 1.952 -29.311 1.00 96.56 125 ILE A CA 1
ATOM 932 C C . ILE A 1 125 ? 23.357 3.263 -29.960 1.00 96.56 125 ILE A C 1
ATOM 934 O O . ILE A 1 125 ? 23.198 3.425 -31.167 1.00 96.56 125 ILE A O 1
ATOM 938 N N . VAL A 1 126 ? 23.957 4.185 -29.200 1.00 95.94 126 VAL A N 1
ATOM 939 C CA . VAL A 1 126 ? 24.448 5.458 -29.751 1.00 95.94 126 VAL A CA 1
ATOM 940 C C . VAL A 1 126 ? 25.547 5.219 -30.789 1.00 95.94 126 VAL A C 1
ATOM 942 O O . VAL A 1 126 ? 25.556 5.879 -31.827 1.00 95.94 126 VAL A O 1
ATOM 945 N N . GLY A 1 127 ? 26.431 4.244 -30.564 1.00 95.75 127 GLY A N 1
ATOM 946 C CA . GLY A 1 127 ? 27.434 3.842 -31.550 1.00 95.75 127 GLY A CA 1
ATOM 947 C C . GLY A 1 127 ? 26.817 3.319 -32.854 1.00 95.75 127 GLY A C 1
ATOM 948 O O . GLY A 1 127 ? 27.269 3.684 -33.940 1.00 95.75 127 GLY A O 1
ATOM 949 N N . ILE A 1 128 ? 25.759 2.506 -32.767 1.00 96.69 128 ILE A N 1
ATOM 950 C CA . ILE A 1 128 ? 25.017 2.012 -33.938 1.00 96.69 128 ILE A CA 1
ATOM 951 C C . ILE A 1 128 ? 24.317 3.165 -34.664 1.00 96.69 128 ILE A C 1
ATOM 953 O O . ILE A 1 128 ? 24.433 3.256 -35.885 1.00 96.69 128 ILE A O 1
ATOM 957 N N . LEU A 1 129 ? 23.640 4.061 -33.938 1.00 95.94 129 LEU A N 1
ATOM 958 C CA . LEU A 1 129 ? 22.947 5.212 -34.526 1.00 95.94 129 LEU A CA 1
ATOM 959 C C . LEU A 1 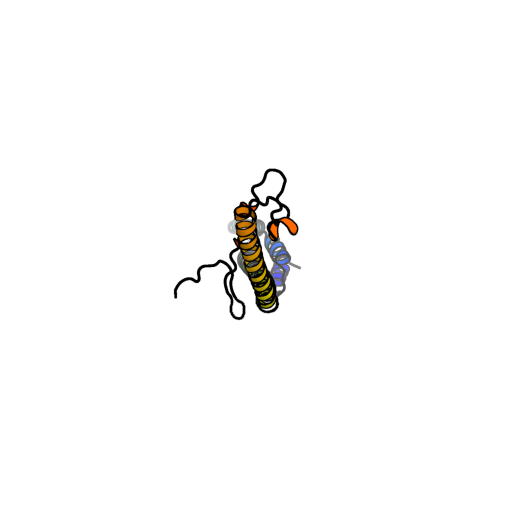129 ? 23.920 6.161 -35.237 1.00 95.94 129 LEU A C 1
ATOM 961 O O . LEU A 1 129 ? 23.631 6.606 -36.345 1.00 95.94 129 LEU A O 1
ATOM 965 N N . GLY A 1 130 ? 25.105 6.398 -34.664 1.00 95.06 130 GLY A N 1
ATOM 966 C CA . GLY A 1 130 ? 26.166 7.168 -35.318 1.00 95.06 130 GLY A CA 1
ATOM 967 C C . GLY A 1 130 ? 26.617 6.537 -36.637 1.00 95.06 130 GLY A C 1
ATOM 968 O O . GLY A 1 130 ? 26.636 7.203 -37.669 1.00 95.06 130 GLY A O 1
ATOM 969 N N . ARG A 1 131 ? 26.890 5.226 -36.637 1.00 97.38 131 ARG A N 1
ATOM 970 C CA . ARG A 1 131 ? 27.267 4.494 -37.860 1.00 97.38 131 ARG A CA 1
ATOM 971 C C . AR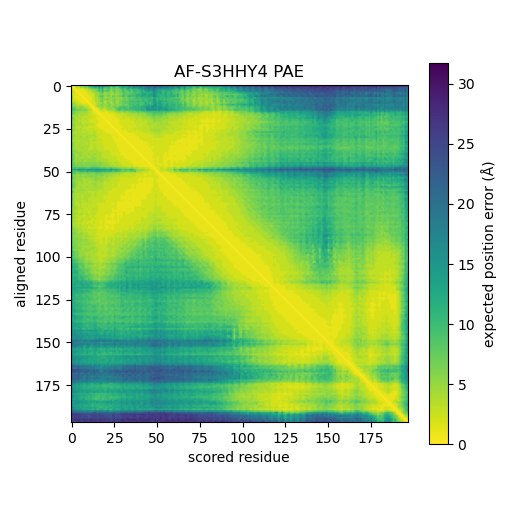G A 1 131 ? 26.159 4.486 -38.909 1.00 97.38 131 ARG A C 1
ATOM 973 O O . ARG A 1 131 ? 26.459 4.580 -40.096 1.00 97.38 131 ARG A O 1
ATOM 980 N N . LEU A 1 132 ? 24.903 4.345 -38.486 1.00 95.75 132 LEU A N 1
ATOM 981 C CA . LEU A 1 132 ? 23.751 4.413 -39.380 1.00 95.75 132 LEU A CA 1
ATOM 982 C C . LEU A 1 132 ? 23.656 5.798 -40.022 1.00 95.75 132 LEU A C 1
ATOM 984 O O . LEU A 1 132 ? 23.549 5.885 -41.237 1.00 95.75 132 LEU A O 1
ATOM 988 N N . HIS A 1 133 ? 23.760 6.866 -39.231 1.00 95.50 133 HIS A N 1
ATOM 989 C CA . HIS A 1 133 ? 23.725 8.242 -39.727 1.00 95.50 133 HIS A CA 1
ATOM 990 C C . HIS A 1 133 ? 24.811 8.523 -40.767 1.00 95.50 133 HIS A C 1
ATOM 992 O O . HIS A 1 133 ? 24.526 9.086 -41.823 1.00 95.50 133 HIS A O 1
ATOM 998 N N . ASP A 1 134 ? 26.044 8.091 -40.501 1.00 96.19 134 ASP A N 1
ATOM 999 C CA . ASP A 1 134 ? 27.151 8.257 -41.444 1.00 96.19 134 ASP A CA 1
ATOM 1000 C C . ASP A 1 134 ? 26.923 7.455 -42.734 1.00 96.19 134 ASP A C 1
ATOM 1002 O O . ASP A 1 134 ? 27.184 7.949 -43.834 1.00 96.19 134 ASP A O 1
ATOM 1006 N N . ALA A 1 135 ? 26.391 6.236 -42.617 1.00 97.06 135 ALA A N 1
ATOM 1007 C CA . ALA A 1 135 ? 26.077 5.399 -43.767 1.00 97.06 135 ALA A CA 1
ATOM 1008 C C . ALA A 1 135 ? 24.919 5.969 -44.605 1.00 97.06 135 ALA A C 1
ATOM 1010 O O . ALA A 1 135 ? 25.018 5.981 -45.830 1.00 97.06 135 ALA A O 1
ATOM 1011 N N . GLU A 1 136 ? 23.862 6.491 -43.977 1.00 95.38 136 GLU A N 1
ATOM 1012 C CA . GLU A 1 136 ? 22.752 7.148 -44.680 1.00 95.38 136 GLU A CA 1
ATOM 1013 C C . GLU A 1 136 ? 23.225 8.402 -45.418 1.00 95.38 136 GLU A C 1
ATOM 1015 O O . GLU A 1 136 ? 22.904 8.581 -46.590 1.00 95.38 136 GLU A O 1
ATOM 1020 N N . LYS A 1 137 ? 24.079 9.222 -44.793 1.00 96.31 137 LYS A N 1
ATOM 1021 C CA . LYS A 1 137 ? 24.710 10.364 -45.472 1.00 96.31 137 LYS A CA 1
ATOM 1022 C C . LYS A 1 137 ? 25.555 9.939 -46.666 1.00 96.31 137 LYS A C 1
ATOM 1024 O O . LYS A 1 137 ? 25.532 10.602 -47.700 1.00 96.31 137 LYS A O 1
ATOM 1029 N N . ALA A 1 138 ? 26.315 8.853 -46.541 1.00 97.44 138 ALA A N 1
ATOM 1030 C CA . ALA A 1 138 ? 27.108 8.338 -47.649 1.00 97.44 138 ALA A CA 1
ATOM 1031 C C . ALA A 1 138 ? 26.214 7.860 -48.808 1.00 97.44 138 ALA A C 1
ATOM 1033 O O . ALA A 1 138 ? 26.519 8.158 -49.963 1.00 97.44 138 ALA A O 1
ATOM 1034 N N . VAL A 1 139 ? 25.102 7.175 -48.501 1.00 96.50 139 VAL A N 1
ATOM 1035 C CA . VAL A 1 139 ? 24.079 6.753 -49.476 1.00 96.50 139 VAL A CA 1
ATOM 1036 C C . VAL A 1 139 ? 23.422 7.960 -50.151 1.00 96.50 139 VAL A C 1
ATOM 1038 O O . VAL A 1 139 ? 23.299 7.990 -51.373 1.00 96.50 139 VAL A O 1
ATOM 1041 N N . GLU A 1 140 ? 23.051 8.986 -49.389 1.00 95.62 140 GLU A N 1
ATOM 1042 C CA . GLU A 1 140 ? 22.486 10.229 -49.921 1.00 95.62 140 GLU A CA 1
ATOM 1043 C C . GLU A 1 140 ? 23.465 10.923 -50.882 1.00 95.62 140 GLU A C 1
ATOM 1045 O O . GLU A 1 140 ? 23.102 11.265 -52.008 1.00 95.62 140 GLU A O 1
ATOM 1050 N N . GLN A 1 141 ? 24.735 11.057 -50.485 1.00 97.50 141 GLN A N 1
ATOM 1051 C CA . GLN A 1 141 ? 25.774 11.685 -51.303 1.00 97.50 141 GLN A CA 1
ATOM 1052 C C . GLN A 1 141 ? 26.041 10.933 -52.611 1.00 97.50 141 GLN A C 1
ATOM 1054 O O . GLN A 1 141 ? 26.201 11.564 -53.658 1.00 97.50 141 GLN A O 1
ATOM 1059 N N . ILE A 1 142 ? 26.130 9.598 -52.575 1.00 98.19 142 ILE A N 1
ATOM 1060 C CA . ILE A 1 142 ? 26.354 8.814 -53.796 1.00 98.19 142 ILE A CA 1
ATOM 1061 C C . ILE A 1 142 ? 25.122 8.841 -54.701 1.00 98.19 142 ILE A C 1
ATOM 1063 O O . ILE A 1 142 ? 25.279 9.014 -55.906 1.00 98.19 142 ILE A O 1
ATOM 1067 N N . ASN A 1 143 ? 23.912 8.764 -54.140 1.00 97.50 143 ASN A N 1
ATOM 1068 C CA . ASN A 1 143 ? 22.679 8.878 -54.914 1.00 97.50 143 ASN A CA 1
ATOM 1069 C C . ASN A 1 143 ? 22.568 10.242 -55.596 1.00 97.50 143 ASN A C 1
ATOM 1071 O O . ASN A 1 143 ? 22.211 10.290 -56.768 1.00 97.50 143 ASN A O 1
ATOM 1075 N N . GLY A 1 144 ? 22.953 11.329 -54.920 1.00 97.19 144 GLY A N 1
ATOM 1076 C CA . GLY A 1 144 ? 23.040 12.655 -55.537 1.00 97.19 144 GLY A CA 1
ATOM 1077 C C . GLY A 1 144 ? 23.931 12.658 -56.784 1.00 97.19 144 GLY A C 1
ATOM 1078 O O . GLY A 1 144 ? 23.495 13.076 -57.854 1.00 97.19 144 GLY A O 1
ATOM 1079 N N . LYS A 1 145 ? 25.139 12.085 -56.688 1.00 97.81 145 LYS A N 1
ATOM 1080 C CA . LYS A 1 145 ? 26.071 11.964 -57.827 1.00 97.81 145 LYS A CA 1
ATOM 1081 C C . LYS A 1 145 ? 25.535 11.076 -58.955 1.00 97.81 145 LYS A C 1
ATOM 1083 O O . LYS A 1 145 ? 25.782 11.359 -60.124 1.00 97.81 145 LYS A O 1
ATOM 1088 N N . LEU A 1 146 ? 24.837 9.987 -58.625 1.00 97.12 146 LEU A N 1
ATOM 1089 C CA . LEU A 1 146 ? 24.222 9.098 -59.618 1.00 97.12 146 LEU A CA 1
ATOM 1090 C C . LEU A 1 146 ? 23.113 9.822 -60.391 1.00 97.12 146 LEU A C 1
ATOM 1092 O O . LEU A 1 146 ? 23.088 9.747 -61.619 1.00 97.12 146 LEU A O 1
ATOM 1096 N N . ILE A 1 147 ? 22.264 10.578 -59.689 1.00 97.69 147 ILE A N 1
ATOM 1097 C CA . ILE A 1 147 ? 21.207 11.398 -60.296 1.00 97.69 147 ILE A CA 1
ATOM 1098 C C . ILE A 1 147 ? 21.815 12.454 -61.228 1.00 97.69 147 ILE A C 1
ATOM 1100 O O . ILE A 1 147 ? 21.371 12.587 -62.366 1.00 97.69 147 ILE A O 1
ATOM 1104 N N . GLU A 1 148 ? 22.858 13.167 -60.787 1.00 97.81 148 GLU A N 1
ATOM 1105 C CA . GLU A 1 148 ? 23.579 14.150 -61.616 1.00 97.81 148 GLU A CA 1
ATOM 1106 C C . GLU A 1 148 ? 24.177 13.527 -62.888 1.00 97.81 148 GLU A C 1
ATOM 1108 O O . GLU A 1 148 ? 24.235 14.173 -63.934 1.00 97.81 148 GLU A O 1
ATOM 1113 N N . ALA A 1 149 ? 24.579 12.256 -62.821 1.00 97.31 149 ALA A N 1
ATOM 1114 C CA . ALA A 1 149 ? 25.073 11.484 -63.957 1.00 97.31 149 ALA A CA 1
ATOM 1115 C C . ALA A 1 149 ? 23.958 10.865 -64.831 1.00 97.31 149 ALA A C 1
ATOM 1117 O O . ALA A 1 149 ? 24.266 10.129 -65.769 1.00 97.31 149 ALA A O 1
ATOM 1118 N N . GLY A 1 150 ? 22.679 11.127 -64.537 1.00 97.44 150 GLY A N 1
ATOM 1119 C CA . GLY A 1 150 ? 21.534 10.594 -65.282 1.00 97.44 150 GLY A CA 1
ATOM 1120 C C . GLY A 1 150 ? 21.258 9.108 -65.041 1.00 97.44 150 GLY A C 1
ATOM 1121 O O . GLY 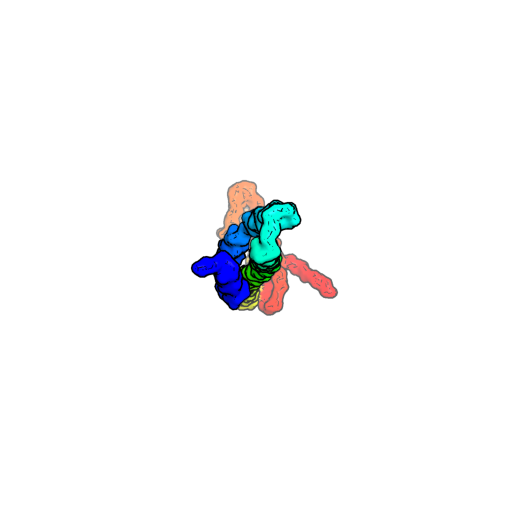A 1 150 ? 20.636 8.461 -65.881 1.00 97.44 150 GLY A O 1
ATOM 1122 N N . ARG A 1 151 ? 21.740 8.555 -63.924 1.00 97.62 151 ARG A N 1
ATOM 1123 C CA . ARG A 1 151 ? 21.521 7.158 -63.537 1.00 97.62 151 ARG A CA 1
ATOM 1124 C C . ARG A 1 151 ? 20.309 7.015 -62.620 1.00 97.62 151 ARG A C 1
ATOM 1126 O O . ARG A 1 151 ? 20.058 7.872 -61.775 1.00 97.62 151 ARG A O 1
ATOM 1133 N N . ASP A 1 152 ? 19.596 5.904 -62.765 1.00 95.19 152 ASP A N 1
ATOM 1134 C CA . ASP A 1 152 ? 18.386 5.558 -62.010 1.00 95.19 152 ASP A CA 1
ATOM 1135 C C . ASP A 1 152 ? 18.578 4.373 -61.045 1.00 95.19 152 ASP A C 1
ATOM 1137 O O . ASP A 1 152 ? 17.691 4.076 -60.243 1.00 95.19 152 ASP A O 1
ATOM 1141 N N . ASP A 1 153 ? 19.750 3.732 -61.048 1.00 95.62 153 ASP A N 1
ATOM 1142 C CA . ASP A 1 153 ? 20.098 2.625 -60.155 1.00 95.62 153 ASP A CA 1
ATOM 1143 C C . ASP A 1 153 ? 20.516 3.108 -58.755 1.00 95.62 153 ASP A C 1
ATOM 1145 O O . ASP A 1 153 ? 21.636 2.896 -58.287 1.00 95.62 153 ASP A O 1
ATOM 1149 N N . LEU A 1 154 ? 19.595 3.795 -58.076 1.00 96.31 154 LEU A N 1
ATOM 1150 C CA . LEU A 1 154 ? 19.835 4.377 -56.758 1.00 96.31 154 LEU A CA 1
ATOM 1151 C C . LEU A 1 154 ? 20.000 3.313 -55.673 1.00 96.31 154 LEU A C 1
ATOM 1153 O O . LEU A 1 154 ? 19.341 2.273 -55.644 1.00 96.31 154 LEU A O 1
ATOM 1157 N N . ILE A 1 155 ? 20.860 3.631 -54.715 1.00 95.38 155 ILE A N 1
ATOM 1158 C CA . ILE A 1 155 ? 21.147 2.801 -53.557 1.00 95.38 155 ILE A CA 1
ATOM 1159 C C . ILE A 1 155 ? 20.043 3.038 -52.509 1.00 95.38 155 ILE A C 1
ATOM 1161 O O . ILE A 1 155 ? 19.882 4.172 -52.055 1.00 95.38 155 ILE A O 1
ATOM 1165 N N . PRO A 1 156 ? 19.289 2.008 -52.072 1.00 92.38 156 PRO A N 1
ATOM 1166 C CA . PRO A 1 156 ? 18.256 2.191 -51.052 1.00 92.38 156 PRO A CA 1
ATOM 1167 C C . PRO A 1 156 ? 18.852 2.647 -49.719 1.00 92.38 156 PRO A C 1
ATOM 1169 O O . PRO A 1 156 ? 19.943 2.186 -49.361 1.00 92.38 156 PRO A O 1
ATOM 1172 N N . ALA A 1 157 ? 18.115 3.468 -48.965 1.00 91.88 157 ALA A N 1
ATOM 1173 C CA . ALA A 1 157 ? 18.479 3.877 -47.606 1.00 91.88 157 ALA A CA 1
ATOM 1174 C C . ALA A 1 157 ? 18.793 2.655 -46.728 1.00 91.88 157 ALA A C 1
ATOM 1176 O O . ALA A 1 157 ? 18.141 1.610 -46.846 1.00 91.88 157 ALA A O 1
ATOM 1177 N N . VAL A 1 158 ? 19.799 2.766 -45.865 1.00 95.06 158 VAL A N 1
ATOM 1178 C CA . VAL A 1 158 ? 20.285 1.656 -45.029 1.00 95.06 158 VAL A CA 1
ATOM 1179 C C . VAL A 1 158 ? 19.169 1.119 -44.137 1.00 95.06 158 VAL A C 1
ATOM 1181 O O . VAL A 1 158 ? 18.948 -0.091 -44.074 1.00 95.06 158 VAL A O 1
ATOM 1184 N N . GLU A 1 159 ? 18.421 2.016 -43.506 1.00 91.44 159 GLU A N 1
ATOM 1185 C CA . GLU A 1 159 ? 17.351 1.687 -42.578 1.00 91.44 159 GLU A CA 1
ATOM 1186 C C . GLU A 1 159 ? 16.224 0.905 -43.259 1.00 91.44 159 GLU A C 1
ATOM 1188 O O . GLU A 1 159 ? 15.776 -0.106 -42.728 1.00 91.44 159 GLU A O 1
ATOM 1193 N N . THR A 1 160 ? 15.845 1.274 -44.487 1.00 90.12 160 THR A N 1
ATOM 1194 C CA . THR A 1 160 ? 14.789 0.572 -45.245 1.00 90.12 160 THR A CA 1
ATOM 1195 C C . THR A 1 160 ? 15.138 -0.875 -45.601 1.00 90.12 160 THR A C 1
ATOM 1197 O O . THR A 1 160 ? 14.242 -1.665 -45.891 1.00 90.12 160 THR A O 1
ATOM 1200 N N . ARG A 1 161 ? 16.425 -1.247 -45.561 1.00 90.69 161 ARG A N 1
ATOM 1201 C CA . ARG A 1 161 ? 16.883 -2.631 -45.770 1.00 90.69 161 ARG A CA 1
ATOM 1202 C C . ARG A 1 161 ? 16.736 -3.478 -44.513 1.00 90.69 161 ARG A C 1
ATOM 1204 O O . ARG A 1 161 ? 16.428 -4.660 -44.614 1.00 90.69 161 ARG A O 1
ATOM 1211 N N . ALA A 1 162 ? 17.010 -2.886 -43.352 1.00 91.75 162 ALA A N 1
ATOM 1212 C CA . ALA A 1 162 ? 16.915 -3.566 -42.064 1.00 91.75 162 ALA A CA 1
ATOM 1213 C C . ALA A 1 162 ? 15.466 -3.606 -41.557 1.00 91.75 162 ALA A C 1
ATOM 1215 O O . ALA A 1 162 ? 15.011 -4.626 -41.046 1.00 91.75 162 ALA A O 1
ATOM 1216 N N . PHE A 1 163 ? 14.744 -2.502 -41.741 1.00 90.50 163 PHE A N 1
ATOM 1217 C CA . PHE A 1 163 ? 13.384 -2.273 -41.273 1.00 90.50 163 PHE A CA 1
ATOM 1218 C C . PHE A 1 163 ? 12.538 -1.732 -42.437 1.00 90.50 163 PHE A C 1
ATOM 1220 O O . PHE A 1 163 ? 12.328 -0.521 -42.552 1.00 90.50 163 PHE A O 1
ATOM 1227 N N . PRO A 1 164 ? 12.082 -2.603 -43.354 1.00 86.88 164 PRO A N 1
ATOM 1228 C CA . PRO A 1 164 ? 11.265 -2.169 -44.478 1.00 86.88 164 PRO A CA 1
ATOM 1229 C C . PRO A 1 164 ? 9.977 -1.512 -43.973 1.00 86.88 164 PRO A C 1
ATOM 1231 O O . PRO A 1 164 ? 9.285 -2.050 -43.105 1.00 86.88 164 PRO A O 1
ATOM 1234 N N . ALA A 1 165 ? 9.653 -0.339 -44.523 1.00 82.56 165 ALA A N 1
ATOM 1235 C CA . ALA A 1 165 ? 8.423 0.354 -44.170 1.00 82.56 165 ALA A CA 1
ATOM 1236 C C . ALA A 1 165 ? 7.210 -0.501 -44.579 1.00 82.56 165 ALA A C 1
ATOM 1238 O O . ALA A 1 165 ? 7.226 -1.106 -45.658 1.00 82.56 165 ALA A O 1
ATOM 1239 N N . PRO A 1 166 ? 6.142 -0.547 -43.764 1.00 83.94 166 PRO A N 1
ATOM 1240 C CA . PRO A 1 166 ? 4.910 -1.208 -44.166 1.00 83.94 166 PRO A CA 1
ATOM 1241 C C . PRO A 1 166 ? 4.375 -0.616 -45.479 1.00 83.94 166 PRO A C 1
ATOM 1243 O O . PRO A 1 166 ? 4.557 0.571 -45.765 1.00 83.94 166 PRO A O 1
ATOM 1246 N N . ALA A 1 167 ? 3.700 -1.436 -46.285 1.00 85.12 167 ALA A N 1
ATOM 1247 C CA . ALA A 1 167 ? 3.166 -0.993 -47.571 1.00 85.12 167 ALA A CA 1
ATOM 1248 C C . ALA A 1 167 ? 2.253 0.238 -47.403 1.00 85.12 167 ALA A C 1
ATOM 1250 O O . ALA A 1 167 ? 1.374 0.254 -46.544 1.00 85.12 167 ALA A O 1
ATOM 1251 N N . GLY A 1 168 ? 2.468 1.269 -48.227 1.00 84.62 168 GLY A N 1
ATOM 1252 C CA . GLY A 1 168 ? 1.700 2.521 -48.185 1.00 84.62 168 GLY A CA 1
ATOM 1253 C C . GLY A 1 168 ? 2.211 3.579 -47.198 1.00 84.62 168 GLY A C 1
ATOM 1254 O O . GLY A 1 168 ? 1.628 4.659 -47.135 1.00 84.62 168 GLY A O 1
ATOM 1255 N N . TYR A 1 169 ? 3.297 3.318 -46.463 1.00 80.50 169 TYR A N 1
ATOM 1256 C CA . TYR A 1 169 ? 3.868 4.274 -45.512 1.00 80.50 169 TYR A CA 1
ATOM 1257 C C . TYR A 1 169 ? 5.115 4.979 -46.051 1.00 80.50 169 TYR A C 1
ATOM 1259 O O . TYR A 1 169 ? 5.967 4.387 -46.713 1.00 80.50 169 TYR A O 1
ATOM 1267 N N . TYR A 1 170 ? 5.245 6.265 -45.717 1.00 78.31 170 TYR A N 1
ATOM 1268 C CA . TYR A 1 170 ? 6.421 7.063 -46.051 1.00 78.31 170 TYR A CA 1
ATOM 1269 C C . TYR A 1 170 ? 7.566 6.757 -45.073 1.00 78.31 170 TYR A C 1
ATOM 1271 O O . TYR A 1 170 ? 7.547 7.197 -43.922 1.00 78.31 170 TYR A O 1
ATOM 1279 N N . ALA A 1 171 ? 8.562 5.994 -45.535 1.00 76.31 171 ALA A N 1
ATOM 1280 C CA . ALA A 1 171 ? 9.662 5.480 -44.711 1.00 76.31 171 ALA A CA 1
ATOM 1281 C C . ALA A 1 171 ? 10.384 6.541 -43.847 1.00 76.31 171 ALA A C 1
ATOM 1283 O O . ALA A 1 171 ? 10.614 6.269 -42.669 1.00 76.31 171 ALA A O 1
ATOM 1284 N N . PRO A 1 172 ? 10.662 7.772 -44.327 1.00 77.19 172 PRO A N 1
ATOM 1285 C CA . PRO A 1 172 ? 11.368 8.778 -43.526 1.00 77.19 172 PRO A CA 1
ATOM 1286 C C . PRO A 1 172 ? 10.635 9.235 -42.256 1.00 77.19 172 PRO A C 1
ATOM 1288 O O . PRO A 1 172 ? 11.245 9.849 -41.380 1.00 77.19 172 PRO A O 1
ATOM 1291 N N . VAL A 1 173 ? 9.331 8.972 -42.114 1.00 78.31 173 VAL A N 1
ATOM 1292 C CA . VAL A 1 173 ? 8.586 9.280 -40.877 1.00 78.31 173 VAL A CA 1
ATOM 1293 C C . VAL A 1 173 ? 9.005 8.359 -39.731 1.00 78.31 173 VAL A C 1
ATOM 1295 O O . VAL A 1 173 ? 9.018 8.811 -38.590 1.00 78.31 173 VAL A O 1
ATOM 1298 N N . PHE A 1 174 ? 9.433 7.134 -40.032 1.00 79.56 174 PHE A N 1
ATOM 1299 C CA . PHE A 1 174 ? 9.699 6.078 -39.052 1.00 79.56 174 PHE A CA 1
ATOM 1300 C C . PHE A 1 174 ? 11.181 5.888 -38.725 1.00 79.56 174 PHE A C 1
ATOM 1302 O O . PHE A 1 174 ? 11.543 4.868 -38.151 1.00 79.56 174 PHE A O 1
ATOM 1309 N N . SER A 1 175 ? 12.034 6.854 -39.080 1.00 87.75 175 SER A N 1
ATOM 1310 C CA . SER A 1 175 ? 13.471 6.689 -38.881 1.00 87.75 175 SER A CA 1
ATOM 1311 C C . SER A 1 175 ? 13.851 6.628 -37.401 1.00 87.75 175 SER A C 1
ATOM 1313 O O . SER A 1 175 ? 13.564 7.556 -36.641 1.00 87.75 175 SER A O 1
ATOM 1315 N N . ILE A 1 176 ? 14.585 5.588 -37.008 1.00 90.81 176 ILE A N 1
ATOM 1316 C CA . ILE A 1 176 ? 15.156 5.417 -35.670 1.00 90.81 176 ILE A CA 1
ATOM 1317 C C . ILE A 1 176 ? 16.189 6.494 -35.336 1.00 90.81 176 ILE A C 1
ATOM 1319 O O . ILE A 1 176 ? 16.455 6.732 -34.158 1.00 90.81 176 ILE A O 1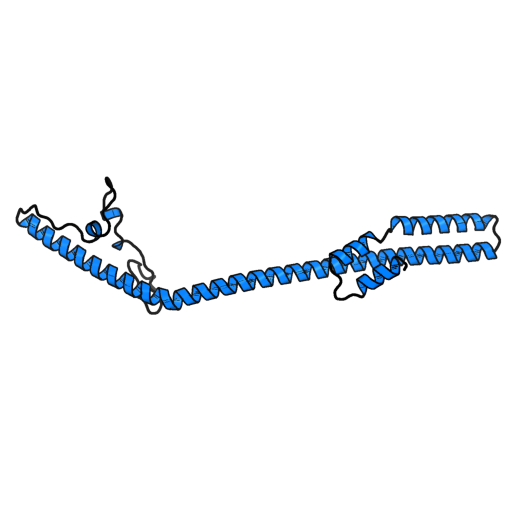
ATOM 1323 N N . LEU A 1 177 ? 16.738 7.189 -36.341 1.00 91.56 177 LEU A N 1
ATOM 1324 C CA . LEU A 1 177 ? 17.621 8.338 -36.128 1.00 91.56 177 LEU A CA 1
ATOM 1325 C C . LEU A 1 177 ? 16.891 9.514 -35.462 1.00 91.56 177 LEU A C 1
ATOM 1327 O O . LEU A 1 177 ? 17.551 10.373 -34.880 1.00 91.56 177 LEU A O 1
ATOM 1331 N N . LYS A 1 178 ? 15.551 9.538 -35.504 1.00 89.94 178 LYS A N 1
ATOM 1332 C CA . LYS A 1 178 ? 14.712 10.538 -34.824 1.00 89.94 178 LYS A CA 1
ATOM 1333 C C . LYS A 1 178 ? 14.480 10.247 -33.342 1.00 89.94 178 LYS A C 1
ATOM 1335 O O . LYS A 1 178 ? 13.867 11.069 -32.669 1.00 89.94 178 LYS A O 1
ATOM 1340 N N . ASN A 1 179 ? 14.918 9.095 -32.836 1.00 89.75 179 ASN A N 1
ATOM 1341 C CA . ASN A 1 179 ? 14.802 8.799 -31.413 1.00 89.75 179 ASN A CA 1
ATOM 1342 C C . ASN A 1 179 ? 15.638 9.778 -30.587 1.00 89.75 179 ASN A C 1
ATOM 1344 O O . ASN A 1 179 ? 16.680 10.256 -31.030 1.00 89.75 179 ASN A O 1
ATOM 1348 N N . GLU A 1 180 ? 15.208 10.026 -29.356 1.00 92.81 180 GLU A N 1
ATOM 1349 C CA . GLU A 1 180 ? 15.959 10.831 -28.402 1.00 92.81 180 GLU A CA 1
ATOM 1350 C C . GLU A 1 180 ? 16.428 9.954 -27.246 1.00 92.81 180 GLU A C 1
ATOM 1352 O O . GLU A 1 180 ? 15.644 9.286 -26.573 1.00 92.81 180 GLU A O 1
ATOM 1357 N N . ILE A 1 181 ? 17.736 9.963 -27.011 1.00 93.25 181 ILE A N 1
ATOM 1358 C CA . ILE A 1 181 ? 18.387 9.261 -25.914 1.00 93.25 181 ILE A CA 1
ATOM 1359 C C . ILE A 1 181 ? 19.086 10.307 -25.060 1.00 93.25 181 ILE A C 1
ATOM 1361 O O . ILE A 1 181 ? 20.054 10.946 -25.483 1.00 93.25 181 ILE A O 1
ATOM 1365 N N . ARG A 1 182 ? 18.602 10.479 -23.829 1.00 92.75 182 ARG A N 1
ATOM 1366 C CA . ARG A 1 182 ? 19.214 11.390 -22.863 1.00 92.75 182 ARG A CA 1
ATOM 1367 C C . ARG A 1 182 ? 20.609 10.874 -22.471 1.00 92.75 182 ARG A C 1
ATOM 1369 O O . ARG A 1 182 ? 20.732 9.702 -22.115 1.00 92.75 182 ARG A O 1
ATOM 1376 N N . PRO A 1 183 ? 21.649 11.724 -22.449 1.00 91.81 183 PRO A N 1
ATOM 1377 C CA . PRO A 1 183 ? 22.946 11.330 -21.910 1.00 91.81 183 PRO A CA 1
ATOM 1378 C C . PRO A 1 183 ? 22.860 11.037 -20.408 1.00 91.81 183 PRO A C 1
ATOM 1380 O O . PRO A 1 183 ? 22.158 11.725 -19.659 1.00 91.81 183 PRO A O 1
ATOM 1383 N N . VAL A 1 184 ? 23.616 10.037 -19.964 1.00 91.31 184 VAL A N 1
ATOM 1384 C CA . VAL A 1 184 ? 23.752 9.662 -18.550 1.00 91.31 184 VAL A CA 1
ATOM 1385 C C . VAL A 1 184 ? 25.230 9.606 -18.173 1.00 91.31 184 VAL A C 1
ATOM 1387 O O . VAL A 1 184 ? 26.106 9.603 -19.036 1.00 91.31 184 VAL A O 1
ATOM 1390 N N . ALA A 1 185 ? 25.541 9.578 -16.877 1.00 90.62 185 ALA A N 1
ATOM 1391 C CA . ALA A 1 185 ? 26.927 9.454 -16.433 1.00 90.62 185 ALA A CA 1
ATOM 1392 C C . ALA A 1 185 ? 27.562 8.179 -17.022 1.00 90.62 185 ALA A C 1
ATOM 1394 O O . ALA A 1 185 ? 27.094 7.073 -16.764 1.00 90.62 185 ALA A O 1
ATOM 1395 N N . GLY A 1 186 ? 28.616 8.349 -17.824 1.00 89.38 186 GLY A N 1
ATOM 1396 C CA . GLY A 1 186 ? 29.331 7.246 -18.469 1.00 89.38 186 GLY A CA 1
ATOM 1397 C C . GLY A 1 186 ? 28.779 6.778 -19.821 1.00 89.38 186 GLY A C 1
ATOM 1398 O O . GLY A 1 186 ? 29.389 5.886 -20.399 1.00 89.38 186 GLY A O 1
ATOM 1399 N N . ALA A 1 187 ? 27.693 7.359 -20.353 1.00 93.00 187 ALA A N 1
ATOM 1400 C CA . ALA A 1 187 ? 27.201 7.035 -21.698 1.00 93.00 187 ALA A CA 1
ATOM 1401 C C . ALA A 1 187 ? 26.705 8.274 -22.472 1.00 93.00 187 ALA A C 1
ATOM 1403 O O . ALA A 1 187 ? 26.019 9.133 -21.906 1.00 93.00 187 ALA A O 1
ATOM 1404 N N . PRO A 1 188 ? 27.019 8.376 -23.778 1.00 93.06 188 PRO A N 1
ATOM 1405 C CA . PRO A 1 188 ? 26.594 9.498 -24.609 1.00 93.06 188 PRO A CA 1
ATOM 1406 C C . PRO A 1 188 ? 25.082 9.478 -24.863 1.00 93.06 188 PRO A C 1
ATOM 1408 O O . PRO A 1 188 ? 24.430 8.444 -24.747 1.00 93.06 188 PRO A O 1
ATOM 1411 N N . GLY A 1 189 ? 24.520 10.632 -25.220 1.00 93.38 189 GLY A N 1
ATOM 1412 C CA . GLY A 1 189 ? 23.142 10.749 -25.703 1.00 93.38 189 GLY A CA 1
ATOM 1413 C C . GLY A 1 189 ? 23.056 10.713 -27.231 1.00 93.38 189 GLY A C 1
ATOM 1414 O O . GLY A 1 189 ? 24.075 10.729 -27.919 1.00 93.38 189 GLY A O 1
ATOM 1415 N N . TRP A 1 190 ? 21.833 10.716 -27.753 1.00 94.44 190 TRP A N 1
ATOM 1416 C CA . TRP A 1 190 ? 21.530 10.831 -29.181 1.00 94.44 190 TRP A CA 1
ATOM 1417 C C . TRP A 1 190 ? 20.303 11.716 -29.381 1.00 94.44 190 TRP A C 1
ATOM 1419 O O . TRP A 1 190 ? 19.326 11.546 -28.660 1.00 94.44 190 TRP A O 1
ATOM 1429 N N . GLY A 1 191 ? 20.340 12.658 -30.325 1.00 87.38 191 GLY A N 1
ATOM 1430 C CA . GLY A 1 191 ? 19.187 13.495 -30.703 1.00 87.38 191 GLY A CA 1
ATOM 1431 C C . GLY A 1 191 ? 18.702 14.506 -29.649 1.00 87.38 191 GLY A C 1
ATOM 1432 O O . GLY A 1 191 ? 18.196 15.562 -30.010 1.00 87.38 191 GLY A O 1
ATOM 1433 N N . ALA A 1 192 ? 18.908 14.242 -28.358 1.00 78.31 192 ALA A N 1
ATOM 1434 C CA . ALA A 1 192 ? 18.469 15.104 -27.274 1.00 78.31 192 ALA A CA 1
ATOM 1435 C C . ALA A 1 192 ? 19.314 16.386 -27.218 1.00 78.31 192 ALA A C 1
ATOM 1437 O O . ALA A 1 192 ? 20.533 16.339 -27.017 1.00 78.31 192 ALA A O 1
ATOM 1438 N N . ALA A 1 193 ? 18.661 17.545 -27.329 1.00 62.44 193 ALA A N 1
ATOM 1439 C CA . ALA A 1 193 ? 19.276 18.810 -26.957 1.00 62.44 193 ALA A CA 1
ATOM 1440 C C . ALA A 1 193 ? 19.602 18.760 -25.457 1.00 62.44 193 ALA A C 1
ATOM 1442 O O . ALA A 1 193 ? 18.708 18.622 -24.622 1.00 62.44 193 ALA A O 1
ATOM 1443 N N . LEU A 1 194 ? 20.885 18.845 -25.100 1.00 52.12 194 LEU A N 1
ATOM 1444 C CA . LEU A 1 194 ? 21.270 19.007 -23.700 1.00 52.12 194 LEU A CA 1
ATOM 1445 C C . LEU A 1 194 ? 20.576 20.267 -23.151 1.00 52.12 194 LEU A C 1
ATOM 1447 O O . LEU A 1 194 ? 20.703 21.326 -23.780 1.00 52.12 194 LEU A O 1
ATOM 1451 N N . PRO A 1 195 ? 19.865 20.203 -22.007 1.00 53.03 195 PRO A N 1
ATOM 1452 C CA . PRO A 1 195 ? 19.444 21.420 -21.336 1.00 53.03 195 PRO A CA 1
ATOM 1453 C C . PRO A 1 195 ? 20.709 22.225 -21.035 1.00 53.03 195 PRO A C 1
ATOM 1455 O O . PRO A 1 195 ? 21.647 21.710 -20.424 1.00 53.03 195 PRO A O 1
ATOM 1458 N N . ARG A 1 196 ? 20.766 23.460 -21.546 1.00 40.84 196 ARG A N 1
ATOM 1459 C CA . ARG A 1 196 ? 21.857 24.387 -21.233 1.00 40.84 196 ARG A CA 1
ATOM 1460 C C . ARG A 1 196 ? 21.836 24.597 -19.717 1.00 40.84 196 ARG A C 1
ATOM 1462 O O . ARG A 1 196 ? 20.799 25.000 -19.192 1.00 40.84 196 ARG A O 1
ATOM 1469 N N . ALA A 1 197 ? 22.931 24.220 -19.058 1.00 40.09 197 ALA A N 1
ATOM 1470 C CA . ALA A 1 197 ? 23.154 24.463 -17.636 1.00 40.09 197 ALA A CA 1
ATOM 1471 C C . ALA A 1 197 ? 23.245 25.966 -17.346 1.00 40.09 197 ALA A C 1
ATOM 1473 O O . ALA A 1 197 ? 23.722 26.702 -18.244 1.00 40.09 197 ALA A O 1
#

Secondary structure (DSSP, 8-state):
--HHHHHHHHHH-TT--HHHHHHHHHT--HHHHHHHHHHHHHHHHHHHHH--HHHHHHHHHHHHHHHHHHHHHHHHHHHHHHHHHHHHHHHHHHHHHHHHHHHHHHHHHHHHHIIIIIHHHHHHHHHHHHHHHHHHHHHHHHHHHHHHTT---PPPPHHHHHSPPPTT--GGGG-GGG--B--BTTB--BSPPPPP-

Sequence (197 aa):
MGILDQIRKALRSADASISDLREALDAIDLEALQAEVDRAQRVRAGLLLDGTEAALDKAEAALTIAIRERDRGIAAKAELEKRIAEVAQAAAVEALTAERNKVEGEANAVANDLKKRLVGLQTEIVGILGRLHDAEKAVEQINGKLIEAGRDDLIPAVETRAFPAPAGYYAPVFSILKNEIRPVAGAPGWGAALPRA

Solvent-accessible surface area (backbone atoms only — not comparable to full-atom values): 11079 Å² total; per-residue (Å²): 132,57,71,69,54,55,38,49,50,46,74,67,40,88,82,54,48,66,65,54,41,47,54,46,44,72,66,56,56,61,65,62,32,48,51,45,29,56,49,30,49,51,55,35,59,57,29,75,79,80,47,52,70,76,57,38,54,53,29,52,54,50,28,53,50,31,48,52,51,34,53,49,47,53,54,49,45,57,52,40,54,53,48,45,52,52,54,54,50,50,53,52,53,50,52,53,50,54,52,48,53,52,52,52,51,52,53,52,50,52,54,48,47,46,67,70,46,44,36,57,52,40,39,51,51,41,52,50,50,51,54,48,52,55,48,40,51,52,43,52,55,50,36,51,54,36,48,76,70,74,48,82,88,65,68,76,59,61,59,53,72,80,54,62,55,61,91,95,54,70,52,84,78,72,46,75,79,74,47,69,36,75,60,51,92,89,22,65,48,37,78,52,79,74,78,83,128

Organism: NCBI:txid990285

Foldseek 3Di:
DDLLVLLVVQLPDPPRDLVSLVVSLVSLDLVVLVVQLVVLVVQLVVCVPPNDPVSNVVSVVSNVVSVVSSVSSVVSNVSSVVVSVVNVVVVVVVVVVVVVVVVVVVVVVVVVCCVPPVLVVQQVVVVVLVVLVVQQVVQVVVQVVCVVVVHDPGDDRPCCVVPPDPPPDDVVVPDPLCDWADDDVNHDIGNDDDDDD

Nearest PDB structures (foldseek):
  7aal-assembly1_B  TM=3.986E-01  e=1.781E+00  Homo sapiens
  8qhv-assembly1_0  TM=4.100E-01  e=1.510E+00  Synechocystis sp. PCC 6803
  7o3w-assembly1_A  TM=4.205E-01  e=3.094E+00  Synechocystis sp. PCC 6803 substr. Kazusa
  7o40-assembly1_F  TM=4.307E-01  e=4.077E+00  Synechocystis sp. PCC 6803 substr. Kazusa
  8afz-assembly1_A  TM=4.473E-01  e=6.700E+00  Homo sapiens

pLDDT: mean 91.6, std 9.57, range [40.09, 98.44]